Protein AF-A0AAW9DPF7-F1 (afdb_monomer_lite)

Organism: Acidiphilium acidophilum (NCBI:txid76588)

pLDDT: mean 74.84, std 13.05, range [36.19, 91.56]

Sequence (235 aa):
MLFGVYELSEPMMIYQEIYAAAHSIPASASIAAVQADGSTALSYSQVEFAESTIFAEIPALRSGQQTNTAGDGVVMSSVVFEPSPSTCVASAASPCNYDAYVVWSVAYTGGDSGRSFNQTTRPCGLTTQVAAGNTTPGDLPTMGVSTRATAWPDPILVVDVFFSYEPLLLTYTKTPIEFLASGFWPVRSVKAASVDANGNATPLLPDQQYTVLTGLGGAPTSSYCVNPNYPESGT

Foldseek 3Di:
DVQVVCLVCVVVLQQVLQQCLQAQLQVQQLVVQQDPVLFGADELVRSLVSQVCSCVSRVVVVVPQADLDAAAFKKKWKKFWAFVVNPDWAFPVAWTAIWIFTQKMFTRQDCPNVHGHNHFTQDGTTAAEDDPPVDDRRHHDCPPDDSTGSEGDAMKMKMKGWGWGDDDVVVVVVGTDIHIDMHIDGRPRPDDQDADPVRITDDDDLSRRIYHYDNCVPPDPRRMDGDPVNHDPDD

Radius of gyration: 19.42 Å; chains: 1; bounding box: 47×39×62 Å

Secondary structure (DSSP, 8-state):
-HHHHHHHHHHHHHHHHHHHHHHHHHHHHHHHTB-TTS-BEEEHHHHHHHHHTHHHH-THHHHT-B---TT-EEEEEEEEEEEESTT---BTTBPEEEEEEEEEEEE----TTS-----PPPPSEEE-EE-TT---TTPEE-TT--SEESSPPPPEEEEEEEEEE--SSGGGS---EEEEEEEEEE---SS---B-TTSPBPPPPGGGSSPEEE--TT--TTSEEE-TTS--S--

Structure (mmCIF, N/CA/C/O backbone):
data_AF-A0AAW9DPF7-F1
#
_entry.id   AF-A0AAW9DPF7-F1
#
loop_
_atom_site.group_PDB
_atom_site.id
_atom_site.type_symbol
_atom_site.label_atom_id
_atom_site.label_alt_id
_atom_site.label_comp_id
_atom_site.label_asym_id
_atom_site.label_entity_id
_atom_site.label_seq_id
_atom_site.pdbx_PDB_ins_code
_atom_site.Cartn_x
_atom_site.Cartn_y
_atom_site.Cartn_z
_atom_site.occupancy
_atom_site.B_iso_or_equiv
_atom_site.auth_seq_id
_atom_site.auth_comp_id
_atom_site.auth_asym_id
_atom_site.auth_atom_id
_atom_site.pdbx_PDB_model_num
ATOM 1 N N . MET A 1 1 ? -4.026 11.519 39.532 1.00 50.00 1 MET A N 1
ATOM 2 C CA . MET A 1 1 ? -2.721 11.709 38.858 1.00 50.00 1 MET A CA 1
ATOM 3 C C . MET A 1 1 ? -2.395 10.557 37.905 1.00 50.00 1 MET A C 1
ATOM 5 O O . MET A 1 1 ? -2.038 10.853 36.780 1.00 50.00 1 MET A O 1
ATOM 9 N N . LEU A 1 2 ? -2.612 9.284 38.282 1.00 57.59 2 LEU A N 1
ATOM 10 C CA . LEU A 1 2 ? -2.422 8.121 37.388 1.00 57.59 2 LEU A CA 1
ATOM 11 C C . LEU A 1 2 ? -3.238 8.189 36.076 1.00 57.59 2 LEU A C 1
ATOM 13 O O . LEU A 1 2 ? -2.701 7.903 35.016 1.00 57.59 2 LEU A O 1
ATOM 17 N N . PHE A 1 3 ? -4.500 8.632 36.146 1.00 54.31 3 PHE A N 1
ATOM 18 C CA . PHE A 1 3 ? -5.386 8.741 34.976 1.00 54.31 3 PHE A CA 1
ATOM 19 C C . PHE A 1 3 ? -4.899 9.746 33.920 1.00 54.31 3 PHE A C 1
ATOM 21 O O . PHE A 1 3 ? -4.929 9.440 32.739 1.00 54.31 3 PHE A O 1
ATOM 28 N N . GLY A 1 4 ? -4.368 10.902 34.333 1.00 54.53 4 GLY A N 1
ATOM 29 C CA . GLY A 1 4 ? -3.866 11.906 33.385 1.00 54.53 4 GLY A CA 1
ATOM 30 C C . GLY A 1 4 ? -2.553 11.508 32.701 1.00 54.53 4 GLY A C 1
ATOM 31 O O . GLY A 1 4 ? -2.302 11.921 31.578 1.00 54.53 4 GLY A O 1
ATOM 32 N N . VAL A 1 5 ? -1.717 10.688 33.352 1.00 60.97 5 VAL A N 1
ATOM 33 C CA . VAL A 1 5 ? -0.509 10.127 32.717 1.00 60.97 5 VAL A CA 1
ATOM 34 C C . VAL A 1 5 ? -0.888 9.026 31.727 1.00 60.97 5 VAL A C 1
ATOM 36 O O . VAL A 1 5 ? -0.327 8.979 30.638 1.00 60.97 5 VAL A O 1
ATOM 39 N N . TYR A 1 6 ? -1.866 8.187 32.084 1.00 62.62 6 TYR A N 1
ATOM 40 C CA . TYR A 1 6 ? -2.392 7.140 31.208 1.00 62.62 6 TYR A CA 1
ATOM 41 C C . TYR A 1 6 ? -2.932 7.723 29.892 1.00 62.62 6 TYR A C 1
ATOM 43 O O . TYR A 1 6 ? -2.487 7.311 28.823 1.00 62.62 6 TYR A O 1
ATOM 51 N N . GLU A 1 7 ? -3.760 8.770 29.959 1.00 62.47 7 GLU A N 1
ATOM 52 C CA . GLU A 1 7 ? -4.320 9.435 28.771 1.00 62.47 7 GLU A CA 1
ATOM 53 C C . GLU A 1 7 ? -3.295 10.178 27.905 1.00 62.47 7 GLU A C 1
ATOM 55 O O . GLU A 1 7 ? -3.523 10.365 26.716 1.00 62.47 7 GLU A O 1
ATOM 60 N N . LEU A 1 8 ? -2.160 10.599 28.470 1.00 66.12 8 LEU A N 1
ATOM 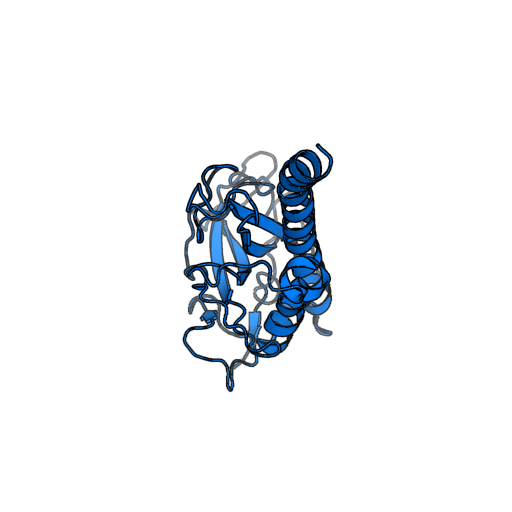61 C CA . LEU A 1 8 ? -1.063 11.181 27.687 1.00 66.12 8 LEU A CA 1
ATOM 62 C C . LEU A 1 8 ? -0.211 10.103 27.002 1.00 66.12 8 LEU A C 1
ATOM 64 O O . LEU A 1 8 ? 0.396 10.362 25.966 1.00 66.12 8 LEU A O 1
ATOM 68 N N . SER A 1 9 ? -0.155 8.900 27.578 1.00 75.19 9 SER A N 1
ATOM 69 C CA . SER A 1 9 ? 0.635 7.784 27.050 1.00 75.19 9 SER A CA 1
ATOM 70 C C . SER A 1 9 ? -0.107 6.927 26.024 1.00 75.19 9 SER A C 1
ATOM 72 O O . SER A 1 9 ? 0.527 6.400 25.114 1.00 75.19 9 SER A O 1
ATOM 74 N N . GLU A 1 10 ? -1.432 6.803 26.130 1.00 78.50 10 GLU A N 1
ATOM 75 C CA . GLU A 1 10 ? -2.254 5.980 25.232 1.00 78.50 10 GLU A CA 1
ATOM 76 C C . GLU A 1 10 ? -2.174 6.435 23.761 1.00 78.50 10 GLU A C 1
ATOM 78 O O . GLU A 1 10 ? -1.878 5.591 22.915 1.00 78.50 10 GLU A O 1
ATOM 83 N N . PRO A 1 11 ? -2.245 7.743 23.436 1.00 77.12 11 PRO A N 1
ATOM 84 C CA . PRO A 1 11 ? -1.978 8.245 22.088 1.00 77.12 11 PRO A CA 1
ATOM 85 C C . PRO A 1 11 ? -0.598 7.852 21.542 1.00 77.12 11 PRO A C 1
ATOM 87 O O . PRO A 1 11 ? -0.465 7.532 20.364 1.00 77.12 11 PRO A O 1
ATOM 90 N N . MET A 1 12 ? 0.444 7.855 22.385 1.00 81.38 12 MET A N 1
ATOM 91 C CA . MET A 1 12 ? 1.791 7.462 21.954 1.00 81.38 12 MET A CA 1
ATOM 92 C C . MET A 1 12 ? 1.897 5.957 21.697 1.00 81.38 12 MET A C 1
ATOM 94 O O . MET A 1 12 ? 2.584 5.558 20.759 1.00 81.38 12 MET A O 1
ATOM 98 N N . MET A 1 13 ? 1.234 5.129 22.510 1.00 85.44 13 MET A N 1
ATOM 99 C CA . MET A 1 13 ? 1.174 3.680 22.287 1.00 85.44 13 MET A CA 1
ATOM 100 C C . MET A 1 13 ? 0.428 3.367 20.990 1.00 85.44 13 MET A C 1
ATOM 102 O O . MET A 1 13 ? 0.968 2.669 20.139 1.00 85.44 13 MET A O 1
ATOM 106 N N . ILE A 1 14 ? -0.743 3.975 20.787 1.00 83.56 14 ILE A N 1
ATOM 107 C CA . ILE A 1 14 ? -1.538 3.825 19.564 1.00 83.56 14 ILE A CA 1
ATOM 108 C C . ILE A 1 14 ? -0.735 4.251 18.332 1.00 83.56 14 ILE A C 1
ATOM 110 O O . ILE A 1 14 ? -0.713 3.538 17.335 1.00 83.56 14 ILE A O 1
ATOM 114 N N . TYR A 1 15 ? -0.008 5.369 18.401 1.00 84.12 15 TYR A N 1
ATOM 115 C CA . TYR A 1 15 ? 0.862 5.791 17.304 1.00 84.12 15 TYR A CA 1
ATOM 116 C C . TYR A 1 15 ? 1.909 4.723 16.941 1.00 84.12 15 TYR A C 1
ATOM 118 O O . TYR A 1 15 ? 2.154 4.473 15.761 1.00 84.12 15 TYR A O 1
ATOM 126 N N . GLN A 1 16 ? 2.514 4.064 17.937 1.00 88.00 16 GLN A N 1
ATOM 127 C CA . GLN A 1 16 ? 3.463 2.973 17.690 1.00 88.00 16 GLN A CA 1
ATOM 128 C C . GLN A 1 16 ? 2.789 1.731 17.098 1.00 88.00 16 GLN A C 1
ATOM 130 O O . GLN A 1 16 ? 3.363 1.115 16.204 1.00 88.00 16 GLN A O 1
ATOM 135 N N . GLU A 1 17 ? 1.588 1.385 17.556 1.00 89.75 17 GLU A N 1
ATOM 136 C CA . GLU A 1 17 ? 0.796 0.263 17.033 1.00 89.75 17 GLU A CA 1
ATOM 137 C C . GLU A 1 17 ? 0.410 0.482 15.564 1.00 89.75 17 GLU A C 1
ATOM 139 O O . GLU A 1 17 ? 0.626 -0.390 14.725 1.00 89.75 17 GLU A O 1
ATOM 144 N N . ILE A 1 18 ? -0.072 1.679 15.216 1.00 87.31 18 ILE A N 1
ATOM 145 C CA . ILE A 1 18 ? -0.384 2.061 13.830 1.00 87.31 18 ILE A CA 1
ATOM 146 C C . ILE A 1 18 ? 0.875 2.016 12.966 1.00 87.31 18 ILE A C 1
ATOM 148 O O . ILE A 1 18 ? 0.852 1.478 11.859 1.00 87.31 18 ILE A O 1
ATOM 152 N N . TYR A 1 19 ? 1.987 2.563 13.463 1.00 88.31 19 TYR A N 1
ATOM 153 C CA . TYR A 1 19 ? 3.254 2.527 12.743 1.00 88.31 19 TYR A CA 1
ATOM 154 C C . TYR A 1 19 ? 3.723 1.086 12.504 1.00 88.31 19 TYR A C 1
ATOM 156 O O . TYR A 1 19 ? 4.166 0.763 11.402 1.00 88.31 19 TYR A O 1
ATOM 164 N N . ALA A 1 20 ? 3.606 0.210 13.506 1.00 90.00 20 ALA A N 1
ATOM 165 C CA . ALA A 1 20 ? 3.933 -1.205 13.379 1.00 90.00 20 ALA A CA 1
ATOM 166 C C . ALA A 1 20 ? 3.038 -1.893 12.339 1.00 90.00 20 ALA A C 1
ATOM 168 O O . ALA A 1 20 ? 3.565 -2.535 11.430 1.00 90.00 20 ALA A O 1
ATOM 169 N N . ALA A 1 21 ? 1.723 -1.670 12.403 1.00 90.50 21 ALA A N 1
ATOM 170 C CA . ALA A 1 21 ? 0.757 -2.216 11.456 1.00 90.50 21 ALA A CA 1
ATOM 171 C C . ALA A 1 21 ? 1.060 -1.810 10.011 1.00 90.50 21 ALA A C 1
ATOM 173 O O . ALA A 1 21 ? 1.101 -2.655 9.116 1.00 90.50 21 ALA A O 1
ATOM 174 N N . ALA A 1 22 ? 1.345 -0.524 9.788 1.00 89.56 22 ALA A N 1
ATOM 175 C CA . ALA A 1 22 ? 1.667 0.000 8.468 1.00 89.56 22 ALA A CA 1
ATOM 176 C C . ALA A 1 22 ? 2.902 -0.678 7.850 1.00 89.56 22 ALA A C 1
ATOM 178 O O . ALA A 1 22 ? 3.015 -0.728 6.632 1.00 89.56 22 ALA A O 1
ATOM 179 N N . HIS A 1 23 ? 3.808 -1.245 8.656 1.00 88.75 23 HIS A N 1
ATOM 180 C CA . HIS A 1 23 ? 4.997 -1.954 8.174 1.00 88.75 23 HIS A CA 1
ATOM 181 C C . HIS A 1 23 ? 4.827 -3.479 8.131 1.00 88.75 23 HIS A C 1
ATOM 183 O O . HIS A 1 23 ? 5.325 -4.119 7.203 1.00 88.75 23 HIS A O 1
ATOM 189 N N . SER A 1 24 ? 4.137 -4.084 9.101 1.00 90.81 24 SER A N 1
ATOM 190 C CA . SER A 1 24 ? 3.973 -5.541 9.173 1.00 90.81 24 SER A CA 1
ATOM 191 C C . SER A 1 24 ? 2.985 -6.074 8.131 1.00 90.81 24 SER A C 1
ATOM 193 O O . SER A 1 24 ? 3.251 -7.109 7.511 1.00 90.81 24 SER A O 1
ATOM 195 N N . ILE A 1 25 ? 1.898 -5.341 7.866 1.00 91.56 25 ILE A N 1
ATOM 196 C CA . ILE A 1 25 ? 0.874 -5.696 6.874 1.00 91.56 25 ILE A CA 1
ATOM 197 C C . ILE A 1 25 ? 1.476 -5.829 5.463 1.00 91.56 25 ILE A C 1
ATOM 199 O O . ILE A 1 25 ? 1.407 -6.930 4.902 1.00 91.56 25 ILE A O 1
ATOM 203 N N . PRO A 1 26 ? 2.126 -4.800 4.873 1.00 88.81 26 PRO A N 1
ATOM 204 C CA . PRO A 1 26 ? 2.681 -4.924 3.526 1.00 88.81 26 PRO A CA 1
ATOM 205 C C . PRO A 1 26 ? 3.842 -5.920 3.467 1.00 88.81 26 PRO A C 1
ATOM 207 O O . PRO A 1 26 ? 4.019 -6.581 2.445 1.00 88.81 26 PRO A O 1
ATOM 210 N N . ALA A 1 27 ? 4.603 -6.093 4.555 1.00 87.69 27 ALA A N 1
ATOM 211 C CA . ALA A 1 27 ? 5.635 -7.121 4.622 1.00 87.69 27 ALA A CA 1
ATOM 212 C C . ALA A 1 27 ? 5.037 -8.528 4.465 1.00 87.69 27 ALA A C 1
ATOM 214 O O . ALA A 1 27 ? 5.535 -9.316 3.657 1.00 87.69 27 ALA A O 1
ATOM 215 N N . SER A 1 28 ? 3.946 -8.834 5.174 1.00 86.81 28 SER A N 1
ATOM 216 C CA . SER A 1 28 ? 3.252 -10.123 5.062 1.00 86.81 28 SER A CA 1
ATOM 217 C C . SER A 1 28 ? 2.687 -10.360 3.655 1.00 86.81 28 SER A C 1
ATOM 219 O O . SER A 1 28 ? 2.917 -11.421 3.069 1.00 86.81 28 SER A O 1
ATOM 221 N N . ALA A 1 29 ? 2.052 -9.344 3.065 1.00 89.31 29 ALA A N 1
ATOM 222 C CA . ALA A 1 29 ? 1.508 -9.411 1.714 1.00 89.31 29 ALA A CA 1
ATOM 223 C C . ALA A 1 29 ? 2.611 -9.583 0.659 1.00 89.31 29 ALA A C 1
ATOM 225 O O . ALA A 1 29 ? 2.473 -10.390 -0.257 1.00 89.31 29 ALA A O 1
ATOM 226 N N . SER A 1 30 ? 3.753 -8.906 0.819 1.00 84.88 30 SER A N 1
ATOM 227 C CA . SER A 1 30 ? 4.888 -9.025 -0.107 1.00 84.88 30 SER A CA 1
ATOM 228 C C . SER A 1 30 ? 5.445 -10.448 -0.197 1.00 84.88 30 SER A C 1
ATOM 230 O O . SER A 1 30 ? 5.916 -10.860 -1.254 1.00 84.88 30 SER A O 1
ATOM 232 N N . ILE A 1 31 ? 5.393 -11.205 0.906 1.00 82.19 31 ILE A N 1
ATOM 233 C CA . ILE A 1 31 ? 5.857 -12.595 0.960 1.00 82.19 31 ILE A CA 1
ATOM 234 C C . ILE A 1 31 ? 4.870 -13.501 0.220 1.00 82.19 31 ILE A C 1
ATOM 236 O O . ILE A 1 31 ? 5.291 -14.414 -0.484 1.00 82.19 31 ILE A O 1
ATOM 240 N N . ALA A 1 32 ? 3.571 -13.232 0.358 1.00 85.62 32 ALA A N 1
ATOM 241 C CA . ALA A 1 32 ? 2.511 -13.988 -0.302 1.00 85.62 32 ALA A CA 1
ATOM 242 C C . ALA A 1 32 ? 2.377 -13.680 -1.805 1.00 85.62 32 ALA A C 1
ATOM 244 O O . ALA A 1 32 ? 1.805 -14.485 -2.534 1.00 85.62 32 ALA A O 1
ATOM 245 N N . ALA A 1 33 ? 2.900 -12.539 -2.265 1.00 84.69 33 ALA A N 1
ATOM 246 C CA . ALA A 1 33 ? 2.745 -12.075 -3.641 1.00 84.69 33 ALA A CA 1
ATOM 247 C C . ALA A 1 33 ? 3.526 -12.899 -4.682 1.00 84.69 33 ALA A C 1
ATOM 249 O O . ALA A 1 33 ? 3.208 -12.847 -5.869 1.00 84.69 33 ALA A O 1
ATOM 250 N N . VAL A 1 34 ? 4.570 -13.625 -4.273 1.00 82.81 34 VAL A N 1
ATOM 251 C CA . VAL A 1 34 ? 5.462 -14.334 -5.202 1.00 82.81 34 VAL A CA 1
ATOM 252 C C . VAL A 1 34 ? 4.847 -15.663 -5.625 1.00 82.81 34 VAL A C 1
ATOM 254 O O . VAL A 1 34 ? 4.628 -16.548 -4.797 1.00 82.81 34 VAL A O 1
ATOM 257 N N . GLN A 1 35 ? 4.610 -15.817 -6.924 1.00 80.94 35 GLN A N 1
ATOM 258 C CA . GLN A 1 35 ? 4.054 -17.030 -7.511 1.00 80.94 35 GLN A CA 1
ATOM 259 C C . GLN A 1 35 ? 5.151 -18.045 -7.865 1.00 80.94 35 GLN A C 1
ATOM 261 O O . GLN A 1 35 ? 6.336 -17.720 -7.964 1.00 80.94 35 GLN A O 1
ATOM 266 N N . ALA A 1 36 ? 4.759 -19.305 -8.073 1.00 76.81 36 ALA A N 1
ATOM 267 C CA . ALA A 1 36 ? 5.696 -20.388 -8.386 1.00 76.81 36 ALA A CA 1
ATOM 268 C C . ALA A 1 36 ? 6.405 -20.220 -9.746 1.00 76.81 36 ALA A C 1
ATOM 270 O O . ALA A 1 36 ? 7.500 -20.748 -9.934 1.00 76.81 36 ALA A O 1
ATOM 271 N N . ASP A 1 37 ? 5.791 -19.495 -10.681 1.00 74.81 37 ASP A N 1
ATOM 272 C CA . ASP A 1 37 ? 6.362 -19.141 -11.987 1.00 74.81 37 ASP A CA 1
ATOM 273 C C . ASP A 1 37 ? 7.279 -17.903 -11.932 1.00 74.81 37 ASP A C 1
ATOM 275 O O . ASP A 1 37 ? 7.906 -17.547 -12.928 1.00 74.81 37 ASP A O 1
ATOM 279 N N . GLY A 1 38 ? 7.402 -17.279 -10.757 1.00 70.06 38 GLY A N 1
ATOM 280 C CA . GLY A 1 38 ? 8.207 -16.088 -10.516 1.00 70.06 38 GLY A CA 1
ATOM 281 C C . GLY A 1 38 ? 7.532 -14.765 -10.872 1.00 70.06 38 GLY A C 1
ATOM 282 O O . GLY A 1 38 ? 8.180 -13.724 -10.739 1.00 70.06 38 GLY A O 1
ATOM 283 N N . SER A 1 39 ? 6.260 -14.793 -11.278 1.00 76.25 39 SER A N 1
ATOM 284 C CA . SER A 1 39 ? 5.418 -13.601 -11.381 1.00 76.25 39 SER A CA 1
ATOM 285 C C . SER A 1 39 ? 5.000 -13.093 -9.995 1.00 76.25 39 SER A C 1
ATOM 287 O O . SER A 1 39 ? 5.112 -13.797 -8.982 1.00 76.25 39 SER A O 1
ATOM 289 N N . THR A 1 40 ? 4.521 -11.851 -9.938 1.00 82.62 40 THR A N 1
ATOM 290 C CA . THR A 1 40 ? 3.999 -11.246 -8.708 1.00 82.62 40 THR A CA 1
ATOM 291 C C . THR A 1 40 ? 2.504 -10.985 -8.830 1.00 82.62 40 THR A C 1
ATOM 293 O O . THR A 1 40 ? 2.068 -10.175 -9.646 1.00 82.62 40 THR A O 1
ATOM 296 N N . ALA A 1 41 ? 1.708 -11.648 -7.996 1.00 87.12 41 ALA A N 1
ATOM 297 C CA . ALA A 1 41 ? 0.260 -11.487 -7.953 1.00 87.12 41 ALA A CA 1
ATOM 298 C C . ALA A 1 41 ? -0.270 -11.656 -6.526 1.00 87.12 41 ALA A C 1
ATOM 300 O O . ALA A 1 41 ? 0.214 -12.501 -5.775 1.00 87.12 41 ALA A O 1
ATOM 301 N N . LEU A 1 42 ? -1.290 -10.880 -6.173 1.00 89.69 42 LEU A N 1
ATOM 302 C CA . LEU A 1 42 ? -2.074 -11.043 -4.951 1.00 89.69 42 LEU A CA 1
ATOM 303 C C . LEU A 1 42 ? -3.546 -11.153 -5.329 1.00 89.69 42 LEU A C 1
ATOM 305 O O . LEU A 1 42 ? -4.028 -10.414 -6.184 1.00 89.69 42 LEU A O 1
ATOM 309 N N . SER A 1 43 ? -4.280 -12.073 -4.714 1.00 90.06 43 SER A N 1
ATOM 310 C CA . SER A 1 43 ? -5.733 -12.087 -4.855 1.00 90.06 43 SER A CA 1
ATOM 311 C C . SER A 1 43 ? -6.381 -11.076 -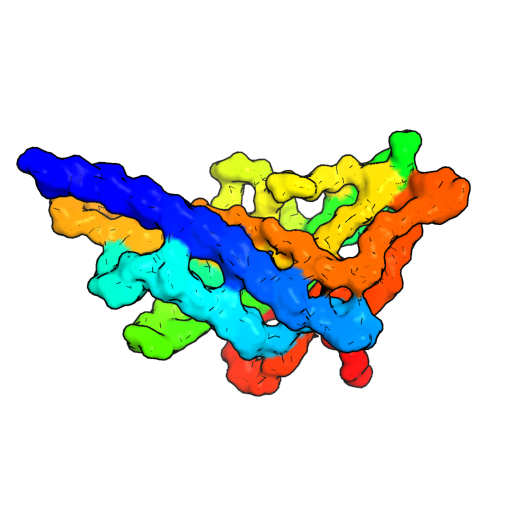3.912 1.00 90.06 43 SER A C 1
ATOM 313 O O . SER A 1 43 ? -5.860 -10.807 -2.829 1.00 90.06 43 SER A O 1
ATOM 315 N N . TYR A 1 44 ? -7.553 -10.558 -4.275 1.00 88.31 44 TYR A N 1
ATOM 316 C CA . TYR A 1 44 ? -8.335 -9.657 -3.424 1.00 88.31 44 TYR A CA 1
ATOM 317 C C . TYR A 1 44 ? -8.520 -10.215 -2.006 1.00 88.31 44 TYR A C 1
ATOM 319 O O . TYR A 1 44 ? -8.289 -9.519 -1.023 1.00 88.31 44 TYR A O 1
ATOM 327 N N . SER A 1 45 ? -8.827 -11.510 -1.882 1.00 88.19 45 SER A N 1
ATOM 328 C CA . SER A 1 45 ? -8.961 -12.167 -0.577 1.00 88.19 45 SER A CA 1
ATOM 329 C C . SER A 1 45 ? -7.655 -12.226 0.220 1.00 88.19 45 SER A C 1
ATOM 331 O O . SER A 1 45 ? -7.694 -12.207 1.445 1.00 88.19 45 SER A O 1
ATOM 333 N N . GLN A 1 46 ? -6.498 -12.338 -0.446 1.00 91.00 46 GLN A N 1
ATOM 334 C CA . GLN A 1 46 ? -5.198 -12.298 0.232 1.00 91.00 46 GLN A CA 1
ATOM 335 C C . GLN A 1 46 ? -4.886 -10.893 0.744 1.00 91.00 46 GLN A C 1
ATOM 337 O O . GLN A 1 46 ? -4.335 -10.765 1.835 1.00 91.00 46 GLN A O 1
ATOM 342 N N . VAL A 1 47 ? -5.258 -9.863 -0.020 1.00 91.00 47 VAL A N 1
ATOM 343 C CA . VAL A 1 47 ? -5.119 -8.466 0.401 1.00 91.00 47 VAL A CA 1
ATOM 344 C C . VAL A 1 47 ? -6.018 -8.183 1.604 1.00 91.00 47 VAL A C 1
ATOM 346 O O . VAL A 1 47 ? -5.500 -7.802 2.646 1.00 91.00 47 VAL A O 1
ATOM 349 N N . GLU A 1 48 ? -7.313 -8.501 1.525 1.00 88.00 48 GLU A N 1
ATOM 350 C CA . GLU A 1 48 ? -8.252 -8.341 2.650 1.00 88.00 48 GLU A CA 1
ATOM 351 C C . GLU A 1 48 ? -7.798 -9.117 3.895 1.00 88.00 48 GLU A C 1
ATOM 353 O O . GLU A 1 48 ? -7.874 -8.617 5.017 1.00 88.00 48 GLU A O 1
ATOM 358 N N . PHE A 1 49 ? -7.277 -10.337 3.722 1.00 88.31 49 PHE A N 1
ATOM 359 C CA . PHE A 1 49 ? -6.732 -11.107 4.837 1.00 88.31 49 PHE A CA 1
ATOM 360 C C . PHE A 1 49 ? -5.519 -10.417 5.472 1.00 88.31 49 PHE A C 1
ATOM 362 O O . PHE A 1 49 ? -5.447 -10.331 6.698 1.00 88.31 49 PHE A O 1
ATOM 369 N N . ALA A 1 50 ? -4.581 -9.912 4.667 1.00 90.88 50 ALA A N 1
ATOM 370 C CA . ALA A 1 50 ? -3.424 -9.181 5.174 1.00 90.88 50 ALA A CA 1
ATOM 371 C C . ALA A 1 50 ? -3.849 -7.894 5.895 1.00 90.88 50 ALA A C 1
ATOM 373 O O . ALA A 1 50 ? -3.368 -7.616 6.986 1.00 90.88 50 ALA A O 1
ATOM 374 N N . GLU A 1 51 ? -4.790 -7.134 5.343 1.00 89.12 51 GLU A N 1
ATOM 375 C CA . GLU A 1 51 ? -5.302 -5.918 5.980 1.00 89.12 51 GLU A CA 1
ATOM 376 C C . GLU A 1 51 ? -6.051 -6.214 7.287 1.00 89.12 51 GLU A C 1
ATOM 378 O O . GLU A 1 51 ? -5.920 -5.465 8.255 1.00 89.12 51 GLU A O 1
ATOM 383 N N . SER A 1 52 ? -6.758 -7.348 7.374 1.00 87.12 52 SER A N 1
ATOM 384 C CA . SER A 1 52 ? -7.458 -7.772 8.595 1.00 87.12 52 SER A CA 1
ATOM 385 C C . SER A 1 52 ? -6.529 -7.961 9.802 1.00 87.12 52 SER A C 1
ATOM 387 O O . SER A 1 52 ? -6.979 -7.882 10.952 1.00 87.12 52 SER A O 1
ATOM 389 N N . THR A 1 53 ? -5.218 -8.148 9.590 1.00 88.06 53 THR A N 1
ATOM 390 C CA . THR A 1 53 ? -4.259 -8.260 10.698 1.00 88.06 53 THR A CA 1
ATOM 391 C C . THR A 1 53 ? -4.108 -6.956 11.472 1.00 88.06 53 THR A C 1
ATOM 393 O O . THR A 1 53 ? -3.573 -6.982 12.579 1.00 88.06 53 THR A O 1
ATOM 396 N N . ILE A 1 54 ? -4.666 -5.844 10.986 1.00 85.31 54 ILE A N 1
ATOM 397 C CA . ILE A 1 54 ? -4.785 -4.593 11.738 1.00 85.31 54 ILE A CA 1
ATOM 398 C C . ILE A 1 54 ? -5.409 -4.793 13.122 1.00 85.31 54 ILE A C 1
ATOM 400 O O . ILE A 1 54 ? -4.963 -4.196 14.098 1.00 85.31 54 ILE A O 1
ATOM 404 N N . PHE A 1 55 ? -6.378 -5.705 13.253 1.00 82.06 55 PHE A N 1
ATOM 405 C CA . PHE A 1 55 ? -6.986 -6.020 14.546 1.00 82.06 55 PHE A CA 1
ATOM 406 C C . PHE A 1 55 ? -6.020 -6.725 15.497 1.00 82.06 55 PHE A C 1
ATOM 408 O O . PHE A 1 55 ? -6.273 -6.749 16.697 1.00 82.06 55 PHE A O 1
ATOM 415 N N . ALA A 1 56 ? -4.978 -7.385 14.994 1.00 83.88 56 ALA A N 1
ATOM 416 C CA . ALA A 1 56 ? -3.918 -7.958 15.817 1.00 83.88 56 ALA A CA 1
ATOM 417 C C . ALA A 1 56 ? -2.863 -6.915 16.202 1.00 83.88 56 ALA A C 1
ATOM 419 O O . ALA A 1 56 ? -2.376 -6.967 17.327 1.00 83.88 56 ALA A O 1
ATOM 420 N N . GLU A 1 57 ? -2.564 -5.978 15.304 1.00 85.94 57 GLU A N 1
ATOM 421 C CA . GLU A 1 57 ? -1.528 -4.955 15.495 1.00 85.94 57 GLU A CA 1
ATOM 422 C C . GLU A 1 57 ? -1.986 -3.779 16.363 1.00 85.94 57 GLU A C 1
ATOM 424 O O . GLU A 1 57 ? -1.179 -3.205 17.086 1.00 85.94 57 GLU A O 1
ATOM 429 N N . ILE A 1 58 ? -3.282 -3.453 16.340 1.00 81.81 58 ILE A N 1
ATOM 430 C CA . ILE A 1 58 ? -3.876 -2.385 17.150 1.00 81.81 58 ILE A CA 1
ATOM 431 C C . ILE A 1 58 ? -4.933 -3.000 18.081 1.00 81.81 58 ILE A C 1
ATOM 433 O O . ILE A 1 58 ? -6.123 -3.055 17.742 1.00 81.81 58 ILE A O 1
ATOM 437 N N . PRO A 1 59 ? -4.548 -3.483 19.278 1.00 77.00 59 PRO A N 1
ATOM 438 C CA . PRO A 1 59 ? -5.479 -4.046 20.254 1.00 77.00 59 PRO A CA 1
ATOM 439 C C . PRO A 1 59 ? -6.630 -3.105 20.639 1.00 77.00 59 PRO A C 1
ATOM 441 O O . PRO A 1 59 ? -7.723 -3.590 20.948 1.00 77.00 59 PRO A O 1
ATOM 444 N N . ALA A 1 60 ? -6.435 -1.782 20.564 1.00 72.50 60 ALA A N 1
ATOM 445 C CA . ALA A 1 60 ? -7.488 -0.788 20.800 1.00 72.50 60 ALA A CA 1
ATOM 446 C C . ALA A 1 60 ? -8.690 -0.935 19.835 1.00 72.50 60 ALA A C 1
ATOM 448 O O . ALA A 1 60 ? -9.838 -0.644 20.190 1.00 72.50 60 ALA A O 1
ATOM 449 N N . LEU A 1 61 ? -8.474 -1.494 18.636 1.00 72.31 61 LEU A N 1
ATOM 450 C CA . LEU A 1 61 ? -9.560 -1.837 17.712 1.00 72.31 61 LEU A CA 1
ATOM 451 C C . LEU A 1 61 ? -10.452 -2.950 18.265 1.00 72.31 61 LEU A C 1
ATOM 453 O O . LEU A 1 61 ? -11.639 -2.994 17.962 1.00 72.31 61 LEU A O 1
ATOM 457 N N . ARG A 1 62 ? -9.936 -3.841 19.116 1.00 68.69 62 ARG A N 1
ATOM 458 C CA . ARG A 1 62 ? -10.743 -4.898 19.747 1.00 68.69 62 ARG A CA 1
ATOM 459 C C . ARG A 1 62 ? -11.517 -4.388 20.960 1.00 68.69 62 ARG A C 1
ATOM 461 O O . ARG A 1 62 ? -12.614 -4.878 21.217 1.00 68.69 62 ARG A O 1
ATOM 468 N N . SER A 1 63 ? -10.980 -3.404 21.684 1.00 64.75 63 SER A N 1
ATOM 469 C CA . SER A 1 63 ? -11.574 -2.889 22.928 1.00 64.75 63 SER A CA 1
ATOM 470 C C . SER A 1 63 ? -12.765 -1.947 22.713 1.00 64.75 63 SER A C 1
ATOM 472 O O . SER A 1 63 ? -13.535 -1.735 23.646 1.00 64.75 63 SER A O 1
ATOM 474 N N . GLY A 1 64 ? -12.966 -1.412 21.500 1.00 59.94 64 GLY A N 1
ATOM 475 C CA . GLY A 1 64 ? -14.105 -0.515 21.216 1.00 59.94 64 GLY A CA 1
ATOM 476 C C . GLY A 1 64 ? -13.868 0.947 21.552 1.00 59.94 64 GLY A C 1
ATOM 477 O O . GLY A 1 64 ? -14.819 1.716 21.575 1.00 59.94 64 GLY A O 1
ATOM 478 N N . GLN A 1 65 ? -12.612 1.337 21.751 1.00 61.44 65 GLN A N 1
ATOM 479 C CA . GLN A 1 65 ? -12.203 2.716 22.029 1.00 61.44 65 GLN A CA 1
ATOM 480 C C . GLN A 1 65 ? -12.042 3.565 20.749 1.00 61.44 65 GLN A C 1
ATOM 482 O O . GL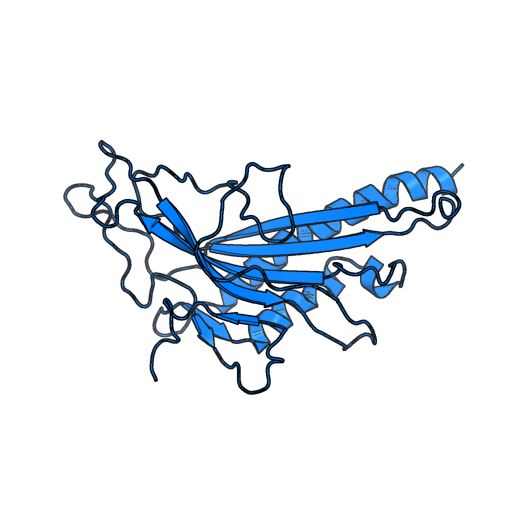N A 1 65 ? -11.158 4.413 20.674 1.00 61.44 65 GLN A O 1
ATOM 487 N N . GLN A 1 66 ? -12.871 3.325 19.726 1.00 62.25 66 GLN A N 1
ATOM 488 C CA . GLN A 1 66 ? -12.850 4.092 18.476 1.00 62.25 66 GLN A CA 1
ATOM 489 C C . GLN A 1 66 ? -14.069 4.998 18.369 1.00 62.25 66 GLN A C 1
ATOM 491 O O . GLN A 1 66 ? -15.172 4.624 18.775 1.00 62.25 66 GLN A O 1
ATOM 496 N N . THR A 1 67 ? -13.892 6.122 17.685 1.00 55.53 67 THR A N 1
ATOM 497 C CA . THR A 1 67 ? -15.014 6.783 17.020 1.00 55.53 67 THR A CA 1
ATOM 498 C C . THR A 1 67 ? -15.194 6.109 15.669 1.00 55.53 67 THR A C 1
ATOM 500 O O . THR A 1 67 ? -14.225 5.944 14.939 1.00 55.53 67 THR A O 1
ATOM 503 N N . ASN A 1 68 ? -16.411 5.688 15.312 1.00 55.09 68 ASN A N 1
ATOM 504 C CA . ASN A 1 68 ? -16.717 5.265 13.938 1.00 55.09 68 ASN A CA 1
ATOM 505 C C . ASN A 1 68 ? -16.716 6.506 13.025 1.00 55.09 68 ASN A C 1
ATOM 507 O O . ASN A 1 68 ? -17.760 6.921 12.516 1.00 55.09 68 ASN A O 1
ATOM 511 N N . THR A 1 69 ? -15.563 7.155 12.901 1.00 58.03 69 THR A N 1
ATOM 512 C CA . THR A 1 69 ? -15.367 8.340 12.077 1.00 58.03 69 THR A CA 1
ATOM 513 C C . THR A 1 69 ? -15.118 7.884 10.646 1.00 58.03 69 THR A C 1
ATOM 515 O O . THR A 1 69 ? -14.475 6.864 10.396 1.00 58.03 69 THR A O 1
ATOM 518 N N . ALA A 1 70 ? -15.690 8.606 9.684 1.00 52.94 70 ALA A N 1
ATOM 519 C CA . ALA A 1 70 ? -15.416 8.349 8.278 1.00 52.94 70 ALA A CA 1
ATOM 520 C C . ALA A 1 70 ? -13.912 8.542 8.014 1.00 52.94 70 ALA A C 1
ATOM 522 O O . ALA A 1 70 ? -13.375 9.586 8.373 1.00 52.94 70 ALA A O 1
ATOM 523 N N . GLY A 1 71 ? -13.252 7.556 7.401 1.00 62.44 71 GLY A N 1
ATOM 524 C CA . GLY A 1 71 ? -11.815 7.590 7.110 1.00 62.44 71 GLY A CA 1
ATOM 525 C C . GLY A 1 71 ? -10.950 6.613 7.910 1.00 62.44 71 GLY A C 1
ATOM 526 O O . GLY A 1 71 ? -9.818 6.375 7.499 1.00 62.44 71 GLY A O 1
ATOM 527 N N . ASP A 1 72 ? -11.455 5.989 8.980 1.00 75.44 72 ASP A N 1
ATOM 528 C CA . ASP A 1 72 ? -10.726 4.904 9.651 1.00 75.44 72 ASP A CA 1
ATOM 529 C C . ASP A 1 72 ? -10.652 3.671 8.738 1.00 75.44 72 ASP A C 1
ATOM 531 O O . ASP A 1 72 ? -11.645 3.302 8.099 1.00 75.44 72 ASP A O 1
ATOM 535 N N . GLY A 1 73 ? -9.494 3.010 8.702 1.00 80.94 73 GLY A N 1
ATOM 536 C CA . GLY A 1 73 ? -9.297 1.762 7.968 1.00 80.94 73 GLY A CA 1
ATOM 537 C C . GLY A 1 73 ? -7.873 1.551 7.471 1.00 80.94 73 GLY A C 1
ATOM 538 O O . GLY A 1 73 ? -6.954 2.313 7.779 1.00 80.94 73 GLY A O 1
ATOM 539 N N . VAL A 1 74 ? -7.713 0.489 6.687 1.00 86.75 74 VAL A N 1
ATOM 540 C CA . VAL A 1 74 ? -6.453 0.119 6.043 1.00 86.75 74 VAL A CA 1
ATOM 541 C C . VAL A 1 74 ? -6.667 0.102 4.540 1.00 86.75 74 VAL A C 1
ATOM 543 O O . VAL A 1 74 ? -7.689 -0.396 4.072 1.00 86.75 74 VAL A O 1
ATOM 546 N N . VAL A 1 75 ? -5.718 0.670 3.804 1.00 89.19 75 VAL A N 1
ATOM 547 C CA . VAL A 1 75 ? -5.711 0.658 2.342 1.00 89.19 75 VAL A CA 1
ATOM 548 C C . VAL A 1 75 ? -4.366 0.136 1.866 1.00 89.19 75 VAL A C 1
ATOM 550 O O . VAL A 1 75 ? -3.332 0.748 2.136 1.00 89.19 75 VAL A O 1
ATOM 553 N N . MET A 1 76 ? -4.368 -0.968 1.128 1.00 91.25 76 MET A N 1
ATOM 554 C CA . MET A 1 76 ? -3.197 -1.517 0.459 1.00 91.25 76 MET A CA 1
ATOM 555 C C . MET A 1 76 ? -3.214 -1.167 -1.023 1.00 91.25 76 MET A C 1
ATOM 557 O O . MET A 1 76 ? -4.208 -1.337 -1.720 1.00 91.25 76 MET A O 1
ATOM 561 N N . SER A 1 77 ? -2.087 -0.693 -1.540 1.00 90.38 77 SER A N 1
ATOM 562 C CA . SER A 1 77 ? -1.931 -0.342 -2.950 1.00 90.38 77 SER A CA 1
ATOM 563 C C . SER A 1 77 ? -0.638 -0.909 -3.516 1.00 90.38 77 SER A C 1
ATOM 565 O O . SER A 1 77 ? 0.390 -0.910 -2.839 1.00 90.38 77 SER A O 1
ATOM 567 N N . SER A 1 78 ? -0.663 -1.344 -4.774 1.00 89.69 78 SER A N 1
ATOM 568 C CA . SER A 1 78 ? 0.555 -1.651 -5.526 1.00 89.69 78 SER A CA 1
ATOM 569 C C . SER A 1 78 ? 0.959 -0.464 -6.383 1.00 89.69 78 SER A C 1
ATOM 571 O O . SER A 1 78 ? 0.126 0.130 -7.073 1.00 89.69 78 SER A O 1
ATOM 573 N N . VAL A 1 79 ? 2.246 -0.129 -6.337 1.00 86.06 79 VAL A N 1
ATOM 574 C CA . VAL A 1 79 ? 2.829 0.995 -7.064 1.00 86.06 79 VAL A CA 1
ATOM 575 C C . VAL A 1 79 ? 3.994 0.527 -7.920 1.00 86.06 79 VAL A C 1
ATOM 577 O O . VAL A 1 79 ? 4.880 -0.191 -7.452 1.00 86.06 79 VAL A O 1
ATOM 580 N N . VAL A 1 80 ? 3.999 0.995 -9.164 1.00 85.44 80 VAL A N 1
ATOM 581 C CA . VAL A 1 80 ? 5.090 0.843 -10.126 1.00 85.44 80 VAL A CA 1
ATOM 582 C C . VAL A 1 80 ? 5.665 2.213 -10.486 1.00 85.44 80 VAL A C 1
ATOM 584 O O . VAL A 1 80 ? 4.996 3.239 -10.346 1.00 85.44 80 VAL A O 1
ATOM 587 N N . PHE A 1 81 ? 6.918 2.231 -10.932 1.00 82.06 81 PHE A N 1
ATOM 588 C CA . PHE A 1 81 ? 7.630 3.442 -11.321 1.00 82.06 81 PHE A CA 1
ATOM 589 C C . PHE A 1 81 ? 8.007 3.381 -12.799 1.00 82.06 81 PHE A C 1
ATOM 591 O O . PHE A 1 81 ? 8.720 2.472 -13.224 1.00 82.06 81 PHE A O 1
ATOM 598 N N . GLU A 1 82 ? 7.565 4.367 -13.575 1.00 81.19 82 GLU A N 1
ATOM 599 C CA . GLU A 1 82 ? 7.845 4.451 -15.009 1.00 81.19 82 GLU A CA 1
ATOM 600 C C . GLU A 1 82 ? 8.765 5.629 -15.335 1.00 81.19 82 GLU A C 1
ATOM 602 O O . GLU A 1 82 ? 8.592 6.710 -14.772 1.00 81.19 82 GLU A O 1
ATOM 607 N N . PRO A 1 83 ? 9.743 5.465 -16.240 1.00 80.50 83 PRO A N 1
ATOM 608 C CA . PRO A 1 83 ? 10.659 6.536 -16.592 1.00 80.50 83 PRO A CA 1
ATOM 609 C C . PRO A 1 83 ? 9.947 7.668 -17.342 1.00 80.50 83 PRO A C 1
ATOM 611 O O . PRO A 1 83 ? 9.123 7.444 -18.228 1.00 80.50 83 PRO A O 1
ATOM 614 N N . SER A 1 84 ? 10.343 8.898 -17.027 1.00 82.75 84 SER A N 1
ATOM 615 C CA . SER A 1 84 ? 9.815 10.136 -17.591 1.00 82.75 84 SER A CA 1
ATOM 616 C C . SER A 1 84 ? 10.974 10.987 -18.132 1.00 82.75 84 SER A C 1
ATOM 618 O O . SER A 1 84 ? 11.734 11.572 -17.350 1.00 82.75 84 SER A O 1
ATOM 620 N N . PRO A 1 85 ? 11.186 11.047 -19.463 1.00 83.69 85 PRO A N 1
ATOM 621 C CA . PRO A 1 85 ? 10.407 10.403 -20.527 1.00 83.69 85 PRO A CA 1
ATOM 622 C C . PRO A 1 85 ? 10.647 8.885 -20.619 1.00 83.69 85 PRO A C 1
ATOM 624 O O . PRO A 1 85 ? 11.718 8.403 -20.251 1.00 83.69 85 PRO A O 1
ATOM 627 N N . SER A 1 86 ? 9.702 8.147 -21.215 1.00 79.88 86 SER A N 1
ATOM 628 C CA . SER A 1 86 ? 9.742 6.673 -21.331 1.00 79.88 86 SER A CA 1
ATOM 629 C C . SER A 1 86 ? 10.947 6.119 -22.099 1.00 79.88 86 SER A C 1
ATOM 631 O O . SER A 1 86 ? 11.281 4.943 -21.992 1.00 79.88 86 SER A O 1
ATOM 633 N N . THR A 1 87 ? 11.633 6.969 -22.864 1.00 81.00 87 THR A N 1
ATOM 634 C CA . THR A 1 87 ? 12.863 6.639 -23.594 1.00 81.00 87 THR A CA 1
ATOM 635 C C . THR A 1 87 ? 14.129 6.755 -22.742 1.00 81.00 87 THR A C 1
ATOM 637 O O . THR A 1 87 ? 15.228 6.554 -23.259 1.00 81.00 87 THR A O 1
ATOM 640 N N . CYS A 1 88 ? 14.022 7.158 -21.475 1.00 80.88 88 CYS A N 1
ATOM 641 C CA . CYS A 1 88 ? 15.175 7.346 -20.607 1.00 80.88 88 CYS A CA 1
ATOM 642 C C . CYS A 1 88 ? 15.759 5.996 -20.167 1.00 80.88 88 CYS A C 1
ATOM 644 O O . CYS A 1 88 ? 15.047 5.143 -19.643 1.00 80.88 88 CYS A O 1
ATOM 646 N N . VAL A 1 89 ? 17.070 5.816 -20.356 1.00 80.06 89 VAL A N 1
ATOM 647 C CA . VAL A 1 89 ? 17.812 4.633 -19.899 1.00 80.06 89 VAL A CA 1
ATOM 648 C C . VAL A 1 89 ? 18.728 5.052 -18.759 1.00 80.06 89 VAL A C 1
ATOM 650 O O . VAL A 1 89 ? 19.705 5.773 -18.969 1.00 80.06 89 VAL A O 1
ATOM 653 N N . ALA A 1 90 ? 18.395 4.617 -17.544 1.00 77.62 90 ALA A N 1
ATOM 654 C CA . ALA A 1 90 ? 19.136 5.011 -16.357 1.00 77.62 90 ALA A CA 1
ATOM 655 C C . ALA A 1 90 ? 20.538 4.384 -16.348 1.00 77.62 90 ALA A C 1
ATOM 657 O O . ALA A 1 90 ? 20.717 3.191 -16.613 1.00 77.62 90 ALA A O 1
ATOM 658 N N . SER A 1 91 ? 21.534 5.208 -16.030 1.00 78.44 91 SER A N 1
ATOM 659 C CA . SER A 1 91 ? 22.927 4.802 -15.837 1.00 78.44 91 SER A CA 1
ATOM 660 C C . SER A 1 91 ? 23.573 5.640 -14.736 1.00 78.44 91 SER A C 1
ATOM 662 O O . SER A 1 91 ? 23.067 6.703 -14.369 1.00 78.44 91 SER A O 1
ATOM 664 N N . ALA A 1 92 ? 24.734 5.213 -14.236 1.00 77.50 92 ALA A N 1
ATOM 665 C CA . ALA A 1 92 ? 25.482 5.968 -13.226 1.00 77.50 92 ALA A CA 1
ATOM 666 C C . ALA A 1 92 ? 25.829 7.409 -13.665 1.00 77.50 92 ALA A C 1
ATOM 668 O O . ALA A 1 92 ? 25.921 8.302 -12.826 1.00 77.50 92 ALA A O 1
ATOM 669 N N . ALA A 1 93 ? 26.002 7.646 -14.971 1.00 80.06 93 ALA A N 1
ATOM 670 C CA . ALA A 1 93 ? 26.319 8.962 -15.532 1.00 80.06 93 ALA A CA 1
ATOM 671 C C . ALA A 1 93 ? 25.076 9.777 -15.939 1.00 80.06 93 ALA A C 1
ATOM 673 O O . ALA A 1 93 ? 25.171 10.993 -16.112 1.00 80.06 93 ALA A O 1
ATOM 674 N N . SER A 1 94 ? 23.919 9.129 -16.101 1.00 83.62 94 SER A N 1
ATOM 675 C CA . SER A 1 94 ? 22.676 9.758 -16.551 1.00 83.62 94 SER A CA 1
ATOM 676 C C . SER A 1 94 ? 21.481 9.176 -15.784 1.00 83.62 94 SER A C 1
ATOM 678 O O . SER A 1 94 ? 20.938 8.141 -16.178 1.00 83.62 94 SER A O 1
ATOM 680 N N . PRO A 1 95 ? 21.097 9.785 -14.646 1.00 83.88 95 PRO A N 1
ATOM 681 C CA . PRO A 1 95 ? 19.924 9.349 -13.899 1.00 83.88 95 PRO A CA 1
ATOM 682 C C . PRO A 1 95 ? 18.631 9.766 -14.611 1.00 83.88 95 PRO A C 1
ATOM 684 O O . PRO A 1 95 ? 18.538 10.881 -15.131 1.00 83.88 95 PRO A O 1
ATOM 687 N N . CYS A 1 96 ? 17.623 8.898 -14.559 1.00 83.69 96 CYS A N 1
ATOM 688 C CA . CYS A 1 96 ? 16.290 9.141 -15.108 1.00 83.69 96 CYS A CA 1
ATOM 689 C C . CYS A 1 96 ? 15.326 9.622 -14.033 1.00 83.69 96 CYS A C 1
ATOM 691 O O . CYS A 1 96 ? 15.464 9.230 -12.874 1.00 83.69 96 CYS A O 1
ATOM 693 N N . ASN A 1 97 ? 14.349 10.436 -14.436 1.00 86.00 97 ASN A N 1
ATOM 694 C CA . ASN A 1 97 ? 13.200 10.716 -13.589 1.00 86.00 97 ASN A CA 1
ATOM 695 C C . ASN A 1 97 ? 12.170 9.588 -13.729 1.00 86.00 97 ASN A C 1
ATOM 697 O O . ASN A 1 97 ? 12.043 9.030 -14.817 1.00 86.00 97 ASN A O 1
ATOM 701 N N . TYR A 1 98 ? 11.446 9.277 -12.659 1.00 81.69 98 TYR A N 1
ATOM 702 C CA . TYR A 1 98 ? 10.420 8.245 -12.616 1.00 81.69 98 TYR A CA 1
ATOM 703 C C . TYR A 1 98 ? 9.132 8.784 -12.000 1.00 81.69 98 TY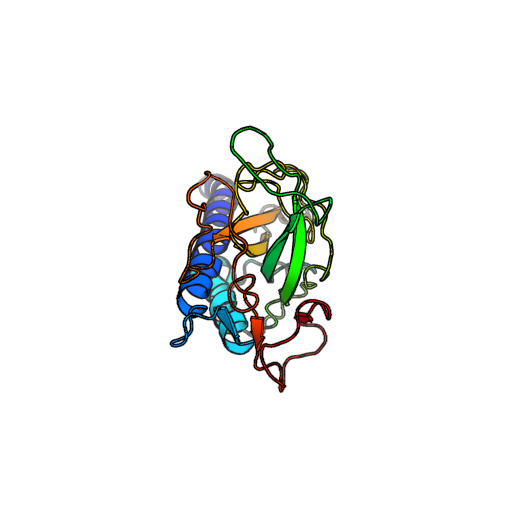R A C 1
ATOM 705 O O . TYR A 1 98 ? 9.155 9.395 -10.928 1.00 81.69 98 TYR A O 1
ATOM 713 N N . ASP A 1 99 ? 8.025 8.500 -12.673 1.00 85.19 99 ASP A N 1
ATOM 714 C CA . ASP A 1 99 ? 6.668 8.807 -12.246 1.00 85.19 99 ASP A CA 1
ATOM 715 C C . ASP A 1 99 ? 6.055 7.578 -11.560 1.00 85.19 99 ASP A C 1
ATOM 717 O O . ASP A 1 99 ? 6.255 6.443 -11.997 1.00 85.19 99 ASP A O 1
ATOM 721 N N . ALA A 1 100 ? 5.325 7.791 -10.461 1.00 84.81 100 ALA A N 1
ATOM 722 C CA . ALA A 1 100 ? 4.664 6.715 -9.725 1.00 84.81 100 ALA A CA 1
ATOM 723 C C . ALA A 1 100 ? 3.250 6.461 -10.247 1.00 84.81 100 ALA A C 1
ATOM 725 O O . ALA A 1 100 ? 2.438 7.383 -10.353 1.00 84.81 100 ALA A O 1
ATOM 726 N N . TYR A 1 101 ? 2.931 5.192 -10.472 1.00 86.88 101 TYR A N 1
ATOM 727 C CA . TYR A 1 101 ? 1.615 4.739 -10.893 1.00 86.88 101 TYR A CA 1
ATOM 728 C C . TYR A 1 101 ? 1.058 3.730 -9.903 1.00 86.88 101 TYR A C 1
ATOM 730 O O . TYR A 1 101 ? 1.687 2.716 -9.609 1.00 86.88 101 TYR A O 1
ATOM 738 N N . VAL A 1 102 ? -0.153 3.989 -9.420 1.00 88.38 102 VAL A N 1
ATOM 739 C CA . VAL A 1 102 ? -0.930 3.015 -8.653 1.00 88.38 102 VAL A CA 1
ATOM 740 C C . VAL A 1 102 ? -1.559 2.040 -9.643 1.00 88.38 102 VAL A C 1
ATOM 742 O O . VAL A 1 102 ? -2.369 2.430 -10.492 1.00 88.38 102 VAL A O 1
ATOM 745 N N . VAL A 1 103 ? -1.145 0.781 -9.541 1.00 89.19 103 VAL A N 1
ATOM 746 C CA . VAL A 1 103 ? -1.589 -0.342 -10.378 1.00 89.19 103 VAL A CA 1
ATOM 747 C C . VAL A 1 103 ? -2.958 -0.814 -9.909 1.00 89.19 103 VAL A C 1
ATOM 749 O O . VAL A 1 103 ? -3.885 -0.956 -10.700 1.00 89.19 103 VAL A O 1
ATOM 752 N N . TRP A 1 104 ? -3.097 -1.001 -8.603 1.00 91.50 104 TRP A N 1
ATOM 753 C CA . TRP A 1 104 ? -4.352 -1.305 -7.938 1.00 91.50 104 TRP A CA 1
ATOM 754 C C . TRP A 1 104 ? -4.320 -0.775 -6.510 1.00 91.50 104 TRP A C 1
ATOM 756 O O . TRP A 1 104 ? -3.251 -0.554 -5.935 1.00 91.50 104 TRP A O 1
ATOM 766 N N . SER A 1 105 ? -5.503 -0.591 -5.941 1.00 91.38 105 SER A N 1
ATOM 767 C CA . SER A 1 105 ? -5.700 -0.258 -4.536 1.00 91.38 105 SER A CA 1
ATOM 768 C C . SER A 1 105 ? -6.889 -1.042 -4.010 1.00 91.38 105 SER A C 1
ATOM 770 O O . SER A 1 105 ? -7.875 -1.203 -4.724 1.00 91.38 105 SER A O 1
ATOM 772 N N . VAL A 1 106 ? -6.791 -1.536 -2.786 1.00 91.06 106 VAL A N 1
ATOM 773 C CA . VAL A 1 106 ? -7.857 -2.214 -2.056 1.00 91.06 106 VAL A CA 1
ATOM 774 C C . VAL A 1 106 ? -8.008 -1.496 -0.725 1.00 91.06 106 VAL A C 1
ATOM 776 O O . VAL A 1 106 ? -7.017 -1.145 -0.094 1.00 91.06 106 VAL A O 1
ATOM 779 N N . ALA A 1 107 ? -9.245 -1.211 -0.348 1.00 88.88 107 ALA A N 1
ATOM 780 C CA . ALA A 1 107 ? -9.593 -0.704 0.962 1.00 88.88 107 ALA A CA 1
ATOM 781 C C . ALA A 1 107 ? -10.248 -1.838 1.738 1.00 88.88 107 ALA A C 1
ATOM 783 O O . ALA A 1 107 ? -11.235 -2.409 1.269 1.00 88.88 107 ALA A O 1
ATOM 784 N N . TYR A 1 108 ? -9.732 -2.110 2.932 1.00 86.25 108 TYR A N 1
ATOM 785 C CA . TYR A 1 108 ? -10.277 -3.141 3.795 1.00 86.25 108 TYR A CA 1
ATOM 786 C C . TYR A 1 108 ? -11.734 -2.834 4.134 1.00 86.25 108 TYR A C 1
ATOM 788 O O . TYR A 1 108 ? -12.051 -1.795 4.724 1.00 86.25 108 TYR A O 1
ATOM 796 N N . THR A 1 109 ? -12.630 -3.758 3.791 1.00 74.50 109 THR A N 1
ATOM 797 C CA . THR A 1 109 ? -14.079 -3.592 4.010 1.00 74.50 109 THR A CA 1
ATOM 798 C C . THR A 1 109 ? -14.632 -4.427 5.154 1.00 74.50 109 THR A C 1
ATOM 800 O O . THR A 1 109 ? -15.839 -4.395 5.408 1.00 74.50 109 THR A O 1
ATOM 803 N N . GLY A 1 110 ? -13.772 -5.189 5.834 1.00 64.38 110 GLY A N 1
ATOM 804 C CA . GLY A 1 110 ? -14.202 -6.287 6.688 1.00 64.38 110 GLY A CA 1
ATOM 805 C C . GLY A 1 110 ? -15.235 -5.913 7.752 1.00 64.38 110 GLY A C 1
ATOM 806 O O . GLY A 1 110 ? -15.096 -4.920 8.462 1.00 64.38 110 GLY A O 1
ATOM 807 N N . GLY A 1 111 ? -16.249 -6.779 7.868 1.00 52.88 111 GLY A N 1
ATOM 808 C CA . GLY A 1 111 ? -17.369 -6.699 8.812 1.00 52.88 111 GLY A CA 1
ATOM 809 C C . GLY A 1 111 ? -17.308 -7.700 9.974 1.00 52.88 111 GLY A C 1
ATOM 810 O O . GLY A 1 111 ? -18.244 -7.759 10.772 1.00 52.88 111 GLY A O 1
ATOM 811 N N . ASP A 1 112 ? -16.225 -8.475 10.107 1.00 46.34 112 ASP A N 1
ATOM 812 C CA . ASP A 1 112 ? -16.124 -9.625 11.032 1.00 46.34 112 ASP A CA 1
ATOM 813 C C . ASP A 1 112 ? -16.121 -9.266 12.531 1.00 46.34 112 ASP A C 1
ATOM 815 O O . ASP A 1 112 ? -16.190 -10.139 13.394 1.00 46.34 112 ASP A O 1
ATOM 819 N N . SER A 1 113 ? -16.115 -7.976 12.869 1.00 47.59 113 SER A N 1
ATOM 820 C CA . SER A 1 113 ? -16.282 -7.480 14.243 1.00 47.59 113 SER A CA 1
ATOM 821 C C . SER A 1 113 ? -17.565 -6.661 14.451 1.00 47.59 113 SER A C 1
ATOM 823 O O . SER A 1 113 ? -17.721 -6.017 15.489 1.00 47.59 113 SER A O 1
ATOM 825 N N . GLY A 1 114 ? -18.486 -6.654 13.475 1.00 48.84 114 GLY A N 1
ATOM 826 C CA . GLY A 1 114 ? -19.638 -5.744 13.458 1.00 48.84 114 GLY A CA 1
ATOM 827 C C . GLY A 1 114 ? -19.250 -4.279 13.223 1.00 48.84 114 GLY A C 1
ATOM 828 O O . GLY A 1 114 ? -20.061 -3.384 13.456 1.00 48.84 114 GLY A O 1
ATOM 829 N N . ARG A 1 115 ? -18.008 -4.033 12.789 1.00 56.72 115 ARG A N 1
ATOM 830 C CA . ARG A 1 115 ? -17.461 -2.711 12.469 1.00 56.72 115 ARG A CA 1
ATOM 831 C C . ARG A 1 115 ? -17.304 -2.581 10.968 1.00 56.72 115 ARG A C 1
ATOM 833 O O . ARG A 1 115 ? -16.887 -3.533 10.326 1.00 56.72 115 ARG A O 1
ATOM 840 N N . SER A 1 116 ? -17.632 -1.413 10.435 1.00 58.03 116 SER A N 1
ATOM 841 C CA . SER A 1 116 ? -17.403 -1.066 9.036 1.00 58.03 116 SER A CA 1
ATOM 842 C C . SER A 1 116 ? -16.377 0.052 8.979 1.00 58.03 116 SER A C 1
ATOM 844 O O . SER A 1 116 ? -16.617 1.129 9.529 1.00 58.03 116 SER A O 1
ATOM 846 N N . PHE A 1 117 ? -15.266 -0.186 8.297 1.00 67.62 117 PHE A N 1
ATOM 847 C CA . PHE A 1 117 ? -14.381 0.892 7.890 1.00 67.62 117 PHE A CA 1
ATOM 848 C C . PHE A 1 117 ? -15.012 1.643 6.716 1.00 67.62 117 PHE A C 1
ATOM 850 O O . PHE A 1 117 ? -15.664 1.047 5.857 1.00 67.62 117 PHE A O 1
ATOM 857 N N . ASN A 1 118 ? -14.873 2.965 6.710 1.00 59.97 118 ASN A N 1
ATOM 858 C CA . ASN A 1 118 ? -15.352 3.819 5.626 1.00 59.97 118 ASN A CA 1
ATOM 859 C C . ASN A 1 118 ? -14.142 4.514 5.016 1.00 59.97 118 ASN A C 1
ATOM 861 O O . ASN A 1 118 ? -13.951 5.718 5.188 1.00 59.97 118 ASN A O 1
ATOM 865 N N . GLN A 1 119 ? -13.287 3.705 4.395 1.00 68.88 119 GLN A N 1
ATOM 866 C CA . GLN A 1 119 ? -12.103 4.166 3.694 1.00 68.88 119 GLN A CA 1
ATOM 867 C C . GLN A 1 119 ? -12.315 4.112 2.192 1.00 68.88 119 GLN A C 1
ATOM 869 O O . GLN A 1 119 ? -12.961 3.207 1.665 1.00 68.88 119 GLN A O 1
ATOM 874 N N . THR A 1 120 ? -11.754 5.102 1.508 1.00 73.81 120 THR A N 1
ATOM 875 C CA . THR A 1 120 ? -11.740 5.134 0.047 1.00 73.81 120 THR A CA 1
ATOM 876 C C . THR A 1 120 ? -10.400 4.601 -0.426 1.00 73.81 120 THR A C 1
ATOM 878 O O . THR A 1 120 ? -9.354 4.963 0.107 1.00 73.81 120 THR A O 1
ATOM 881 N N . THR A 1 121 ? -10.427 3.747 -1.443 1.00 82.50 121 THR A N 1
ATOM 882 C CA . THR A 1 121 ? -9.218 3.288 -2.129 1.00 82.50 121 THR A CA 1
ATOM 883 C C . THR A 1 121 ? -8.385 4.470 -2.611 1.00 82.50 121 THR A C 1
ATOM 885 O O . THR A 1 121 ? -8.932 5.493 -3.037 1.00 82.50 121 THR A O 1
ATOM 888 N N . ARG A 1 122 ? -7.064 4.303 -2.662 1.00 85.06 122 ARG A N 1
ATOM 889 C CA . ARG A 1 122 ? -6.186 5.245 -3.359 1.00 85.06 122 ARG A CA 1
ATOM 890 C C . ARG A 1 122 ? -6.590 5.310 -4.839 1.00 85.06 122 ARG A C 1
ATOM 892 O O . ARG A 1 122 ? -6.871 4.263 -5.421 1.00 85.06 122 ARG A O 1
ATOM 899 N N . PRO A 1 123 ? -6.627 6.494 -5.474 1.00 85.44 123 PRO A N 1
ATOM 900 C CA . PRO A 1 123 ? -6.949 6.578 -6.892 1.00 85.44 123 PRO A CA 1
ATOM 901 C C . PRO A 1 123 ? -5.911 5.821 -7.727 1.00 85.44 123 PRO A C 1
ATOM 903 O O . PRO A 1 123 ? -4.707 6.034 -7.599 1.00 85.44 123 PRO A O 1
ATOM 906 N N . CYS A 1 124 ? -6.392 4.939 -8.599 1.00 89.06 124 CYS A N 1
ATOM 907 C CA . CYS A 1 124 ? -5.556 4.227 -9.556 1.00 89.06 124 CYS A CA 1
ATOM 908 C C . CYS A 1 124 ? -5.074 5.161 -10.673 1.00 89.06 124 CYS A C 1
ATOM 910 O O . CYS A 1 124 ? -5.836 6.001 -11.157 1.00 89.06 124 CYS A O 1
ATOM 912 N N . GLY A 1 125 ? -3.831 4.976 -11.128 1.00 86.62 125 GLY A N 1
ATOM 913 C CA . GLY A 1 125 ? -3.208 5.830 -12.142 1.00 86.62 125 GLY A CA 1
ATOM 914 C C . GLY A 1 125 ? -2.000 6.608 -11.637 1.00 86.62 125 GLY A C 1
ATOM 915 O O . GLY A 1 125 ? -1.428 6.298 -10.589 1.00 86.62 125 GLY A O 1
ATOM 916 N N . LEU A 1 126 ? -1.602 7.612 -12.422 1.00 86.38 126 LEU A N 1
ATOM 917 C CA . LEU A 1 126 ? -0.510 8.515 -12.073 1.00 86.38 126 LEU A CA 1
ATOM 918 C C . LEU A 1 126 ? -0.810 9.164 -10.722 1.00 86.38 126 LEU A C 1
ATOM 920 O O . LEU A 1 126 ? -1.850 9.800 -10.552 1.00 86.38 126 LEU A O 1
ATOM 924 N N . THR A 1 127 ? 0.105 9.006 -9.776 1.00 82.69 127 THR A N 1
ATOM 925 C CA . THR A 1 127 ? -0.044 9.534 -8.423 1.00 82.69 127 THR A CA 1
ATOM 926 C C . THR A 1 127 ? 1.096 10.481 -8.098 1.00 82.69 127 THR A C 1
ATOM 928 O O . THR A 1 127 ? 2.270 10.197 -8.345 1.00 82.69 127 THR A O 1
ATOM 931 N N . THR A 1 128 ? 0.739 11.621 -7.511 1.00 76.62 128 THR A N 1
ATOM 932 C CA . THR A 1 128 ? 1.708 12.599 -7.029 1.00 76.62 128 THR A CA 1
ATOM 933 C C . THR A 1 128 ? 2.466 12.025 -5.843 1.00 76.62 128 THR A C 1
ATOM 935 O O . THR A 1 128 ? 1.868 11.519 -4.889 1.00 76.62 128 THR A O 1
ATOM 938 N N . GLN A 1 129 ? 3.791 12.142 -5.885 1.00 72.69 129 GLN A N 1
ATOM 939 C CA . GLN A 1 129 ? 4.597 11.868 -4.710 1.00 72.69 129 GLN A CA 1
ATOM 940 C C . GLN A 1 129 ? 4.750 13.137 -3.867 1.00 72.69 129 GLN A C 1
ATOM 942 O O . GLN A 1 129 ? 5.109 14.193 -4.392 1.00 72.69 129 GLN A O 1
ATOM 947 N N . VAL A 1 130 ? 4.507 13.043 -2.561 1.00 70.25 130 VAL A N 1
ATOM 948 C CA . VAL A 1 130 ? 4.604 14.169 -1.620 1.00 70.25 130 VAL A CA 1
ATOM 949 C C . VAL A 1 130 ? 5.653 13.908 -0.547 1.00 70.25 130 VAL A C 1
ATOM 951 O O . VAL A 1 130 ? 5.878 12.772 -0.138 1.00 70.25 130 VAL A O 1
ATOM 954 N N . ALA A 1 131 ? 6.300 14.967 -0.062 1.00 62.22 131 ALA A N 1
ATOM 955 C CA . ALA A 1 131 ? 7.239 14.844 1.047 1.00 62.22 131 ALA A CA 1
ATOM 956 C C . ALA A 1 131 ? 6.548 14.294 2.309 1.00 62.22 131 ALA A C 1
ATOM 958 O O . ALA A 1 131 ? 5.387 14.609 2.588 1.00 62.22 131 ALA A O 1
ATOM 959 N N . ALA A 1 132 ? 7.289 13.503 3.090 1.00 53.38 132 ALA A N 1
ATOM 960 C CA . ALA A 1 132 ? 6.829 12.999 4.380 1.00 53.38 132 ALA A CA 1
ATOM 961 C C . ALA A 1 132 ? 6.360 14.160 5.275 1.00 53.38 132 ALA A C 1
ATOM 963 O O . ALA A 1 132 ? 7.115 15.106 5.498 1.00 53.38 132 ALA A O 1
ATOM 964 N N . GLY A 1 133 ? 5.116 14.093 5.760 1.00 50.62 133 GLY A N 1
ATOM 965 C CA . GLY A 1 133 ? 4.504 15.128 6.604 1.00 50.62 133 GLY A CA 1
ATOM 966 C C . GLY A 1 133 ? 3.437 15.998 5.927 1.00 50.62 133 GLY A C 1
ATOM 967 O O . GLY A 1 133 ? 2.731 16.705 6.635 1.00 50.62 133 GLY A O 1
ATOM 968 N N . ASN A 1 134 ? 3.266 15.908 4.600 1.00 51.12 134 ASN A N 1
ATOM 969 C CA . ASN A 1 134 ? 2.165 16.545 3.850 1.00 51.12 134 ASN A CA 1
ATOM 970 C C . ASN A 1 134 ? 1.193 15.518 3.239 1.00 51.12 134 ASN A C 1
ATOM 972 O O . ASN A 1 134 ? 0.524 15.797 2.250 1.00 51.12 134 ASN A O 1
ATOM 976 N N . THR A 1 135 ? 1.164 14.306 3.783 1.00 54.38 135 THR A N 1
ATOM 977 C CA . THR A 1 135 ? 0.429 13.172 3.223 1.00 54.38 135 THR A CA 1
ATOM 978 C C . THR A 1 135 ? -1.060 13.303 3.510 1.00 54.38 135 THR A C 1
ATOM 980 O O . THR A 1 135 ? -1.474 13.193 4.665 1.00 54.38 135 THR A O 1
ATOM 983 N N . THR A 1 136 ? -1.866 13.511 2.472 1.00 58.38 136 THR A N 1
ATOM 984 C CA . THR A 1 136 ? -3.306 13.241 2.545 1.00 58.38 136 THR A CA 1
ATOM 985 C C . THR A 1 136 ? -3.580 11.765 2.218 1.00 58.38 136 THR A C 1
ATOM 987 O O . THR A 1 136 ? -2.743 11.127 1.565 1.00 58.38 136 THR A O 1
ATOM 990 N N . PRO A 1 137 ? -4.715 11.183 2.661 1.00 52.03 137 PRO A N 1
ATOM 991 C CA . PRO A 1 137 ? -5.162 9.880 2.171 1.00 52.03 137 PRO A CA 1
ATOM 992 C C . PRO A 1 137 ? -5.242 9.896 0.640 1.00 52.03 137 PRO A C 1
ATOM 994 O O . PRO A 1 137 ? -6.128 10.523 0.066 1.00 52.03 137 PRO A O 1
ATOM 997 N N . GLY A 1 138 ? -4.282 9.247 -0.024 1.00 58.34 138 GLY A N 1
ATOM 998 C CA . GLY A 1 138 ? -4.198 9.201 -1.487 1.00 58.34 138 GLY A CA 1
ATOM 999 C C . GLY A 1 138 ? -2.885 9.698 -2.099 1.00 58.34 138 GLY A C 1
ATOM 1000 O O . GLY A 1 138 ? -2.605 9.338 -3.243 1.00 58.34 138 GLY A O 1
ATOM 1001 N N . ASP A 1 139 ? -2.028 10.405 -1.354 1.00 67.62 139 ASP A N 1
ATOM 1002 C CA . ASP A 1 139 ? -0.693 10.806 -1.831 1.00 67.62 139 ASP A CA 1
ATOM 1003 C C . ASP A 1 139 ? 0.357 9.732 -1.551 1.00 67.62 139 ASP A C 1
ATOM 1005 O O . ASP A 1 139 ? 0.273 9.033 -0.536 1.00 67.62 139 ASP A O 1
ATOM 1009 N N . LEU A 1 140 ? 1.317 9.528 -2.456 1.00 68.50 140 LEU A N 1
ATOM 1010 C CA . LEU A 1 140 ? 2.418 8.594 -2.212 1.00 68.50 140 LEU A CA 1
ATOM 1011 C C . LEU A 1 140 ? 3.544 9.333 -1.494 1.00 68.50 140 LEU A C 1
ATOM 1013 O O . LEU A 1 140 ? 4.106 10.267 -2.064 1.00 68.50 140 LEU A O 1
ATOM 1017 N N . PRO A 1 141 ? 3.919 8.966 -0.262 1.00 63.06 141 PRO A N 1
ATOM 1018 C CA . PRO A 1 141 ? 5.034 9.642 0.377 1.00 63.06 141 PRO A CA 1
ATOM 1019 C C . PRO A 1 141 ? 6.332 9.328 -0.392 1.00 63.06 141 PRO A C 1
ATOM 1021 O O . PRO A 1 141 ? 6.621 8.170 -0.678 1.00 63.06 141 PRO A O 1
ATOM 1024 N N . THR A 1 142 ? 7.151 10.338 -0.698 1.00 57.72 142 THR A N 1
ATOM 1025 C CA . THR A 1 142 ? 8.444 10.213 -1.413 1.00 57.72 142 THR A CA 1
ATOM 1026 C C . THR A 1 142 ? 9.513 9.443 -0.618 1.00 57.72 142 THR A C 1
ATOM 1028 O O . THR A 1 142 ? 10.693 9.466 -0.974 1.00 57.72 142 THR A O 1
ATOM 1031 N N . MET A 1 143 ? 9.174 8.839 0.525 1.00 51.62 143 MET A N 1
ATOM 1032 C CA . MET A 1 143 ? 10.161 8.213 1.401 1.00 51.62 143 MET A CA 1
ATOM 1033 C C . MET A 1 143 ? 10.705 6.932 0.772 1.00 51.62 143 MET A C 1
ATOM 1035 O O . MET A 1 143 ? 9.994 5.948 0.624 1.00 51.62 143 MET A O 1
ATOM 1039 N N . GLY A 1 144 ? 11.999 6.936 0.453 1.00 50.03 144 GLY A N 1
ATOM 1040 C CA . GLY A 1 144 ? 12.736 5.728 0.076 1.00 50.03 144 GLY A CA 1
ATOM 1041 C C . GLY A 1 144 ? 12.821 5.443 -1.422 1.00 50.03 144 GLY A C 1
ATOM 1042 O O . GLY A 1 144 ? 13.609 4.582 -1.804 1.00 50.03 144 GLY A O 1
ATOM 1043 N N . VAL A 1 145 ? 12.119 6.193 -2.277 1.00 57.84 145 VAL A N 1
ATOM 1044 C CA . VAL A 1 145 ? 12.247 6.068 -3.735 1.00 57.84 145 VAL A CA 1
ATOM 1045 C C . VAL A 1 145 ? 12.692 7.403 -4.311 1.00 57.84 145 VAL A C 1
ATOM 1047 O O . VAL A 1 145 ? 11.935 8.369 -4.349 1.00 57.84 145 VAL A O 1
ATOM 1050 N N . SER A 1 146 ? 13.955 7.481 -4.734 1.00 62.72 146 SER A N 1
ATOM 1051 C CA . SER A 1 146 ? 14.420 8.653 -5.470 1.00 62.72 146 SER A CA 1
ATOM 1052 C C . SER A 1 146 ? 13.697 8.684 -6.809 1.00 62.72 146 SER A C 1
ATOM 1054 O O . SER A 1 146 ? 13.922 7.810 -7.646 1.00 62.72 146 SER A O 1
ATOM 1056 N N . THR A 1 147 ? 12.880 9.712 -7.041 1.00 67.81 147 THR A N 1
ATOM 1057 C CA . THR A 1 147 ? 12.289 9.961 -8.363 1.00 67.81 147 THR A CA 1
ATOM 1058 C C . THR A 1 147 ? 13.355 10.177 -9.417 1.00 67.81 147 THR A C 1
ATOM 1060 O O . THR A 1 147 ? 13.058 10.011 -10.583 1.00 67.81 147 THR A O 1
ATOM 1063 N N . ARG A 1 148 ? 14.597 10.496 -9.034 1.00 77.00 148 ARG A N 1
ATOM 1064 C CA . ARG A 1 148 ? 15.749 10.573 -9.928 1.00 77.00 148 ARG A CA 1
ATOM 1065 C C . ARG A 1 148 ? 16.737 9.452 -9.614 1.00 77.00 148 ARG A C 1
ATOM 1067 O O . ARG A 1 148 ? 17.504 9.563 -8.656 1.00 77.00 148 ARG A O 1
ATOM 1074 N N . ALA A 1 149 ? 16.735 8.382 -10.402 1.00 74.62 149 ALA A N 1
ATOM 1075 C CA . ALA A 1 149 ? 17.499 7.169 -10.109 1.00 74.62 149 ALA A CA 1
ATOM 1076 C C . ALA A 1 149 ? 18.417 6.745 -11.264 1.00 74.62 149 ALA A C 1
ATOM 1078 O O . ALA A 1 149 ? 18.127 6.957 -12.441 1.00 74.62 149 ALA A O 1
ATOM 1079 N N . THR A 1 150 ? 19.551 6.135 -10.908 1.00 74.56 150 THR A N 1
ATOM 1080 C CA . THR A 1 150 ? 20.520 5.537 -11.846 1.00 74.56 150 THR A CA 1
ATOM 1081 C C . THR A 1 150 ? 20.215 4.066 -12.155 1.00 74.56 150 THR A C 1
ATOM 1083 O O . THR A 1 150 ? 20.939 3.446 -12.926 1.00 74.56 150 THR A O 1
ATOM 1086 N N . ALA A 1 151 ? 19.151 3.519 -11.562 1.00 73.44 151 ALA A N 1
ATOM 1087 C CA . ALA A 1 151 ? 18.603 2.185 -11.794 1.00 73.44 151 ALA A CA 1
ATOM 1088 C C . ALA A 1 151 ? 17.066 2.260 -11.834 1.00 73.44 151 ALA A C 1
ATOM 1090 O O . ALA A 1 151 ? 16.497 3.286 -11.452 1.00 73.44 151 ALA A O 1
ATOM 1091 N N . TRP A 1 152 ? 16.411 1.193 -12.298 1.00 73.31 152 TRP A N 1
ATOM 1092 C CA . TRP A 1 152 ? 14.955 1.058 -12.205 1.00 73.31 152 TRP A CA 1
ATOM 1093 C C . TRP A 1 152 ? 14.548 0.901 -10.733 1.00 73.31 152 TRP A C 1
ATOM 1095 O O . TRP A 1 152 ? 15.104 0.025 -10.067 1.00 73.31 152 TRP A O 1
ATOM 1105 N N . PRO A 1 153 ? 13.627 1.728 -10.205 1.00 75.69 153 PRO A N 1
ATOM 1106 C CA . PRO A 1 153 ? 13.067 1.508 -8.878 1.00 75.69 153 PRO A CA 1
ATOM 1107 C C . PRO A 1 153 ? 12.279 0.197 -8.826 1.00 75.69 153 PRO A C 1
ATOM 1109 O O . PRO A 1 153 ? 11.551 -0.124 -9.766 1.00 75.69 153 PRO A O 1
ATOM 1112 N N . ASP A 1 154 ? 12.401 -0.541 -7.723 1.00 75.75 154 ASP A N 1
ATOM 1113 C CA . ASP A 1 154 ? 11.602 -1.748 -7.513 1.00 75.75 154 ASP A CA 1
ATOM 1114 C C . ASP A 1 154 ? 10.118 -1.386 -7.296 1.00 75.75 154 ASP A C 1
ATOM 1116 O O . ASP A 1 154 ? 9.822 -0.360 -6.669 1.00 75.75 154 ASP A O 1
ATOM 1120 N N . PRO A 1 155 ? 9.167 -2.213 -7.771 1.00 79.44 155 PRO A N 1
ATOM 1121 C CA . PRO A 1 155 ? 7.759 -2.046 -7.437 1.00 79.44 155 PRO A CA 1
ATOM 1122 C C . PRO A 1 155 ? 7.530 -2.271 -5.938 1.00 79.44 155 PRO A C 1
ATOM 1124 O O . PRO A 1 155 ? 8.154 -3.129 -5.301 1.00 79.44 155 PRO A O 1
ATOM 1127 N N . ILE A 1 156 ? 6.597 -1.512 -5.369 1.00 83.44 156 ILE A N 1
ATOM 1128 C CA . ILE A 1 156 ? 6.335 -1.506 -3.928 1.00 83.44 156 ILE A CA 1
ATOM 1129 C C . ILE A 1 156 ? 4.860 -1.753 -3.622 1.00 83.44 156 ILE A C 1
ATOM 1131 O O . ILE A 1 156 ? 3.967 -1.400 -4.395 1.00 83.44 156 ILE A O 1
ATOM 1135 N N . LEU A 1 157 ? 4.612 -2.337 -2.454 1.00 87.88 157 LEU A N 1
ATOM 1136 C CA . LEU A 1 157 ? 3.326 -2.259 -1.776 1.00 87.88 157 LEU A CA 1
ATOM 1137 C C . LEU A 1 157 ? 3.362 -1.085 -0.806 1.00 87.88 157 LEU A C 1
ATOM 1139 O O . LEU A 1 157 ? 4.330 -0.908 -0.063 1.00 87.88 157 LEU A O 1
ATOM 1143 N N . VAL A 1 158 ? 2.292 -0.306 -0.819 1.00 88.12 158 VAL A N 1
ATOM 1144 C CA . VAL A 1 158 ? 2.059 0.816 0.085 1.00 88.12 158 VAL A CA 1
ATOM 1145 C C . VAL A 1 158 ? 0.846 0.460 0.917 1.00 88.12 158 VAL A C 1
ATOM 1147 O O . VAL A 1 158 ? -0.185 0.089 0.358 1.00 88.12 158 VAL A O 1
ATOM 1150 N N . VAL A 1 159 ? 0.967 0.561 2.233 1.00 89.25 159 VAL A N 1
ATOM 1151 C CA . VAL A 1 159 ? -0.161 0.381 3.146 1.00 89.25 159 VAL A CA 1
ATOM 1152 C C . VAL A 1 159 ? -0.334 1.643 3.952 1.00 89.25 159 VAL A C 1
ATOM 1154 O O . VAL A 1 159 ? 0.591 2.061 4.646 1.00 89.25 159 VAL A O 1
ATOM 1157 N N . ASP A 1 160 ? -1.525 2.217 3.867 1.00 86.94 160 ASP A N 1
ATOM 1158 C CA . ASP A 1 160 ? -1.934 3.347 4.680 1.00 86.94 160 ASP A CA 1
ATOM 1159 C C . ASP A 1 160 ? -2.877 2.863 5.778 1.00 86.94 160 ASP A C 1
ATOM 1161 O O . ASP A 1 160 ? -3.871 2.188 5.508 1.00 86.94 160 ASP A O 1
ATOM 1165 N N . VAL A 1 161 ? -2.562 3.217 7.020 1.00 86.50 161 VAL A N 1
ATOM 1166 C CA . VAL A 1 161 ? -3.381 2.927 8.195 1.00 86.50 161 VAL A CA 1
ATOM 1167 C C . VAL A 1 161 ? -3.874 4.243 8.770 1.00 86.50 161 VAL A C 1
ATOM 1169 O O . VAL A 1 161 ? -3.073 5.093 9.167 1.00 86.50 161 VAL A O 1
ATOM 1172 N N . PHE A 1 162 ? -5.193 4.379 8.838 1.00 83.06 162 PHE A N 1
ATOM 1173 C CA . PHE A 1 162 ? -5.886 5.535 9.391 1.00 83.06 162 PHE A CA 1
ATOM 1174 C C . PHE A 1 162 ? -6.700 5.114 10.603 1.00 83.06 162 PHE A C 1
ATOM 1176 O O . PHE A 1 162 ? -7.492 4.169 10.529 1.00 83.06 162 PHE A O 1
ATOM 1183 N N . PHE A 1 163 ? -6.496 5.806 11.722 1.00 80.25 163 PHE A N 1
ATOM 1184 C CA . PHE A 1 163 ? -7.185 5.481 12.961 1.00 80.25 163 PHE A CA 1
ATOM 1185 C C . PHE A 1 163 ? -7.485 6.721 13.809 1.00 80.25 163 PHE A C 1
ATOM 1187 O O . PHE A 1 163 ? -6.602 7.546 14.049 1.00 80.25 163 PHE A O 1
ATOM 1194 N N . SER A 1 164 ? -8.720 6.813 14.306 1.00 79.56 164 SER A N 1
ATOM 1195 C CA . SER A 1 164 ? -9.199 7.900 15.159 1.00 79.56 164 SER A CA 1
ATOM 1196 C C . SER A 1 164 ? -9.437 7.418 16.592 1.00 79.56 164 SER A C 1
ATOM 1198 O O . SER A 1 164 ? -10.333 6.612 16.867 1.00 79.56 164 SER A O 1
ATOM 1200 N N . TYR A 1 165 ? -8.666 7.954 17.535 1.00 76.88 165 TYR A N 1
ATOM 1201 C CA . TYR A 1 165 ? -8.785 7.649 18.963 1.00 76.88 165 TYR A CA 1
ATOM 1202 C C . TYR A 1 165 ? -9.552 8.748 19.705 1.00 76.88 165 TYR A C 1
ATOM 1204 O O . TYR A 1 165 ? -9.239 9.933 19.576 1.00 76.88 165 TYR A O 1
ATOM 1212 N N . GLU A 1 166 ? -10.530 8.361 20.526 1.00 75.38 166 GLU A N 1
ATOM 1213 C CA . GLU A 1 166 ? -11.258 9.281 21.406 1.00 75.38 166 GLU A CA 1
ATOM 1214 C C . GLU A 1 166 ? -10.886 9.016 22.876 1.00 75.38 166 GLU A C 1
ATOM 1216 O O . GLU A 1 166 ? -11.211 7.949 23.408 1.00 75.38 166 GLU A O 1
ATOM 1221 N N . PRO A 1 167 ? -10.210 9.961 23.559 1.00 68.75 167 PRO A N 1
ATOM 1222 C CA . PRO A 1 167 ? -9.854 9.790 24.960 1.00 68.75 167 PRO A CA 1
ATOM 1223 C C . PRO A 1 167 ? -11.076 9.918 25.881 1.00 68.75 167 PRO A C 1
ATOM 1225 O O . PRO A 1 167 ? -11.968 10.739 25.662 1.00 68.75 167 PRO A O 1
ATOM 1228 N N . LEU A 1 168 ? -11.092 9.148 26.970 1.00 68.69 168 LEU A N 1
ATOM 1229 C CA . LEU A 1 168 ? -12.253 9.018 27.860 1.00 68.69 168 LEU A CA 1
ATOM 1230 C C . LEU A 1 168 ? -12.566 10.285 28.680 1.00 68.69 168 LEU A C 1
ATOM 1232 O O . LEU A 1 168 ? -13.739 10.587 28.894 1.00 68.69 168 LEU A O 1
ATOM 1236 N N . LEU A 1 169 ? -11.560 11.025 29.153 1.00 57.69 169 LEU A N 1
ATOM 1237 C CA . LEU A 1 169 ? -11.694 12.173 30.070 1.00 57.69 169 LEU A CA 1
ATOM 1238 C C . LEU A 1 169 ? -11.562 13.521 29.338 1.00 57.69 169 LEU A C 1
ATOM 1240 O O . LEU A 1 169 ? -12.143 14.522 29.763 1.00 57.69 169 LEU A O 1
ATOM 1244 N N . LEU A 1 170 ? -10.867 13.535 28.194 1.00 54.03 170 LEU A N 1
ATOM 1245 C CA . LEU A 1 170 ? -10.856 14.641 27.228 1.00 54.03 170 LEU A CA 1
ATOM 1246 C C . LEU A 1 170 ? -12.102 14.663 26.329 1.00 54.03 170 LEU A C 1
ATOM 1248 O O . LEU A 1 170 ? -12.171 15.490 25.432 1.00 54.03 170 LEU A O 1
ATOM 1252 N N . THR A 1 171 ? -13.142 13.875 26.603 1.00 49.66 171 THR A N 1
ATOM 1253 C CA . THR A 1 171 ? -14.466 13.987 25.950 1.00 49.66 171 THR A CA 1
ATOM 1254 C C . THR A 1 171 ? -15.072 15.406 25.999 1.00 49.66 171 THR A C 1
ATOM 1256 O O . THR A 1 171 ? -15.997 15.719 25.249 1.00 49.66 171 THR A O 1
ATOM 1259 N N . TYR A 1 172 ? -14.546 16.310 26.838 1.00 45.69 172 TYR A N 1
ATOM 1260 C CA . TYR A 1 172 ? -14.858 17.746 26.790 1.00 45.69 172 TYR A CA 1
ATOM 1261 C C . TYR A 1 172 ? -14.245 18.481 25.582 1.00 45.69 172 TYR A C 1
ATOM 1263 O O . TYR A 1 172 ? -14.848 19.431 25.076 1.00 45.69 172 TYR A O 1
ATOM 1271 N N . THR A 1 173 ? -13.083 18.052 25.090 1.00 52.97 173 THR A N 1
ATOM 1272 C CA . THR A 1 173 ? -12.557 18.411 23.770 1.00 52.97 173 THR A CA 1
ATOM 1273 C C . THR A 1 173 ? -13.135 17.414 22.769 1.00 52.97 173 THR A C 1
ATOM 1275 O O . THR A 1 173 ? -12.624 16.315 22.628 1.00 52.97 173 THR A O 1
ATOM 1278 N N . LYS A 1 174 ? -14.240 17.768 22.106 1.00 56.41 174 LYS A N 1
ATOM 1279 C CA . LYS A 1 174 ? -15.002 16.915 21.164 1.00 56.41 174 LYS A CA 1
ATOM 1280 C C . LYS A 1 174 ? -14.243 16.486 19.890 1.00 56.41 174 LYS A C 1
ATOM 1282 O O . LYS A 1 174 ? -14.871 16.243 18.862 1.00 56.41 174 LYS A O 1
ATOM 1287 N N . THR A 1 175 ? -12.918 16.472 19.912 1.00 67.94 175 THR A N 1
ATOM 1288 C CA . THR A 1 175 ? -12.086 16.251 18.735 1.00 67.94 175 THR A CA 1
ATOM 1289 C C . THR A 1 175 ? -11.306 14.954 18.927 1.00 67.94 175 THR A C 1
ATOM 1291 O O . THR A 1 175 ? -10.457 14.904 19.821 1.00 67.94 175 THR A O 1
ATOM 1294 N N . PRO A 1 176 ? -11.583 13.914 18.121 1.00 74.38 176 PRO A N 1
ATOM 1295 C CA . PRO A 1 176 ? -10.751 12.720 18.060 1.00 74.38 176 PRO A CA 1
ATOM 1296 C C . PRO A 1 176 ? -9.299 13.077 17.731 1.00 74.38 176 PRO A C 1
ATOM 1298 O O . PRO A 1 176 ? -9.028 14.055 17.030 1.00 74.38 176 PRO A O 1
ATOM 1301 N N . ILE A 1 177 ? -8.364 12.277 18.233 1.00 78.00 177 ILE A N 1
ATOM 1302 C CA . ILE A 1 177 ? -6.971 12.330 17.803 1.00 78.00 177 ILE A CA 1
ATOM 1303 C C . ILE A 1 177 ? -6.852 11.426 16.582 1.00 78.00 177 ILE A C 1
ATOM 1305 O O . ILE A 1 177 ? -7.035 10.213 16.682 1.00 78.00 177 ILE A O 1
ATOM 1309 N N . GLU A 1 178 ? -6.570 12.037 15.438 1.00 80.31 178 GLU A N 1
ATOM 1310 C CA . GLU A 1 178 ? -6.377 11.339 14.172 1.00 80.31 178 GLU A CA 1
ATOM 1311 C C . GLU A 1 178 ? -4.922 10.900 14.030 1.00 80.31 178 GLU A C 1
ATOM 1313 O O . GLU A 1 178 ? -3.984 11.669 14.269 1.00 80.31 178 GLU A O 1
ATOM 1318 N N . PHE A 1 179 ? -4.738 9.662 13.598 1.00 81.81 179 PHE A N 1
ATOM 1319 C CA . PHE A 1 179 ? -3.437 9.091 13.324 1.00 81.81 179 PHE A CA 1
ATOM 1320 C C . PHE A 1 179 ? -3.388 8.521 11.913 1.00 81.81 179 PHE A C 1
ATOM 1322 O O . PHE A 1 179 ? -4.314 7.847 11.457 1.00 81.81 179 PHE A O 1
ATOM 1329 N N . LEU A 1 180 ? -2.255 8.755 11.258 1.00 82.06 180 LEU A N 1
ATOM 1330 C CA . LEU A 1 180 ? -1.915 8.208 9.956 1.00 82.06 180 LEU A CA 1
ATOM 1331 C C . LEU A 1 180 ? -0.497 7.650 10.019 1.00 82.06 180 LEU A C 1
ATOM 1333 O O . LEU A 1 180 ? 0.433 8.362 10.408 1.00 82.06 180 LEU A O 1
ATOM 1337 N N . ALA A 1 181 ? -0.324 6.410 9.577 1.00 84.69 181 ALA A N 1
ATOM 1338 C CA . ALA A 1 181 ? 0.979 5.915 9.164 1.00 84.69 181 ALA A CA 1
ATOM 1339 C C . ALA A 1 181 ? 0.885 5.223 7.806 1.00 84.69 181 ALA A C 1
ATOM 1341 O O . ALA A 1 181 ? -0.049 4.467 7.545 1.00 84.69 181 ALA A O 1
ATOM 1342 N N . SER A 1 182 ? 1.897 5.456 6.977 1.00 85.12 182 SER A N 1
ATOM 1343 C CA . SER A 1 182 ? 2.095 4.742 5.720 1.00 85.12 182 SER A CA 1
ATOM 1344 C C . SER A 1 182 ? 3.374 3.922 5.815 1.00 85.12 182 SER A C 1
ATOM 1346 O O . SER A 1 182 ? 4.410 4.437 6.247 1.00 85.12 182 SER A O 1
ATOM 1348 N N . GLY A 1 183 ? 3.315 2.661 5.409 1.00 82.69 183 GLY A N 1
ATOM 1349 C CA . GLY A 1 183 ? 4.484 1.803 5.276 1.00 82.69 183 GLY A CA 1
ATOM 1350 C C . GLY A 1 183 ? 4.667 1.327 3.845 1.00 82.69 183 GLY A C 1
ATOM 1351 O O . GLY A 1 183 ? 3.733 1.287 3.042 1.00 82.69 183 GLY A O 1
ATOM 1352 N N . PHE A 1 184 ? 5.913 0.984 3.533 1.00 82.56 184 PHE A N 1
ATOM 1353 C CA . PHE A 1 184 ? 6.355 0.634 2.192 1.00 82.56 184 PHE A CA 1
ATOM 1354 C C . PHE A 1 184 ? 7.129 -0.654 2.244 1.00 82.56 184 PHE A C 1
ATOM 1356 O O . PHE A 1 184 ? 8.020 -0.808 3.083 1.00 82.56 184 PHE A O 1
ATOM 1363 N N . TRP A 1 185 ? 6.837 -1.548 1.313 1.00 84.75 185 TRP A N 1
ATOM 1364 C CA . TRP A 1 185 ? 7.583 -2.782 1.216 1.00 84.75 185 TRP A CA 1
ATOM 1365 C C . TRP A 1 185 ? 7.854 -3.145 -0.238 1.00 84.75 185 TRP A C 1
ATOM 1367 O O . TRP A 1 185 ? 6.908 -3.192 -1.029 1.00 84.75 185 TRP A O 1
ATOM 1377 N N . PRO A 1 186 ? 9.117 -3.407 -0.618 1.00 80.19 186 PRO A N 1
ATOM 1378 C CA . PRO A 1 186 ? 9.407 -3.911 -1.948 1.00 80.19 186 PRO A CA 1
ATOM 1379 C C . PRO A 1 186 ? 8.742 -5.274 -2.112 1.00 80.19 186 PRO A C 1
ATOM 1381 O O . PRO A 1 186 ? 8.815 -6.137 -1.228 1.00 80.19 186 PRO A O 1
ATOM 1384 N N . VAL A 1 187 ? 8.095 -5.483 -3.253 1.00 72.75 187 VAL A N 1
ATOM 1385 C CA . VAL A 1 187 ? 7.628 -6.821 -3.608 1.00 72.75 187 VAL A CA 1
ATOM 1386 C C . VAL A 1 187 ? 8.872 -7.628 -3.945 1.00 72.75 187 VAL A C 1
ATOM 1388 O O . VAL A 1 187 ? 9.722 -7.169 -4.707 1.00 72.75 187 VAL A O 1
ATOM 1391 N N . ARG A 1 188 ? 9.016 -8.825 -3.369 1.00 61.19 188 ARG A N 1
ATOM 1392 C CA . ARG A 1 188 ? 10.127 -9.719 -3.714 1.00 61.19 188 ARG A CA 1
ATOM 1393 C C . ARG A 1 188 ? 9.959 -10.198 -5.159 1.00 61.19 188 ARG A C 1
ATOM 1395 O O . ARG A 1 188 ? 9.458 -11.287 -5.393 1.00 61.19 188 ARG A O 1
ATOM 1402 N N . SER A 1 189 ? 10.377 -9.398 -6.132 1.00 56.28 189 SER A N 1
ATOM 1403 C CA . SER A 1 189 ? 10.552 -9.874 -7.499 1.00 56.28 189 SER A CA 1
ATOM 1404 C C . SER A 1 189 ? 11.615 -10.975 -7.498 1.00 56.28 189 SER A C 1
ATOM 1406 O O . SER A 1 189 ? 12.660 -10.850 -6.853 1.00 56.28 189 SER A O 1
ATOM 1408 N N . VAL A 1 190 ? 11.378 -12.054 -8.249 1.00 46.19 190 VAL A N 1
ATOM 1409 C CA . VAL A 1 190 ? 12.373 -13.121 -8.465 1.00 46.19 190 VAL A CA 1
ATOM 1410 C C . VAL A 1 190 ? 13.578 -12.607 -9.273 1.00 46.19 190 VAL A C 1
ATOM 1412 O O . VAL A 1 190 ? 14.625 -13.255 -9.323 1.00 46.19 190 VAL A O 1
ATOM 1415 N N . LYS A 1 191 ? 13.489 -11.399 -9.846 1.00 50.53 191 LYS A N 1
ATOM 1416 C CA . LYS A 1 191 ? 14.574 -10.733 -10.564 1.00 50.53 191 LYS A CA 1
ATOM 1417 C C . LYS A 1 191 ? 14.701 -9.272 -10.120 1.00 50.53 191 LYS A C 1
ATOM 1419 O O . LYS A 1 191 ? 13.875 -8.436 -10.469 1.00 50.53 191 LYS A O 1
ATOM 1424 N N . ALA A 1 192 ? 15.748 -8.968 -9.354 1.00 50.81 192 ALA A N 1
ATOM 1425 C CA . ALA A 1 192 ? 16.118 -7.585 -9.053 1.00 50.81 192 ALA A CA 1
ATOM 1426 C C . ALA A 1 192 ? 16.430 -6.826 -10.354 1.00 50.81 192 ALA A C 1
ATOM 1428 O O . ALA A 1 192 ? 16.908 -7.439 -11.318 1.00 50.81 192 ALA A O 1
ATOM 1429 N N . ALA A 1 193 ? 16.208 -5.509 -10.374 1.00 56.19 193 ALA A N 1
ATOM 1430 C CA . ALA A 1 193 ? 16.688 -4.647 -11.450 1.00 56.19 193 ALA A CA 1
ATOM 1431 C C . ALA A 1 193 ? 18.179 -4.937 -11.721 1.00 56.19 193 ALA A C 1
ATOM 1433 O O . ALA A 1 193 ? 19.042 -4.697 -10.876 1.00 56.19 193 ALA A O 1
ATOM 1434 N N . SER A 1 194 ? 18.484 -5.518 -12.883 1.00 59.34 194 SER A N 1
ATOM 1435 C CA . SER A 1 194 ? 19.856 -5.849 -13.272 1.00 59.34 194 SER A CA 1
ATOM 1436 C C . SER A 1 194 ? 20.473 -4.744 -14.123 1.00 59.34 194 SER A C 1
ATOM 1438 O O . SER A 1 194 ? 19.769 -3.946 -14.742 1.00 59.34 194 SER A O 1
ATOM 1440 N N . VAL A 1 195 ? 21.803 -4.696 -14.158 1.00 64.75 195 VAL A N 1
ATOM 1441 C CA . VAL A 1 195 ? 22.554 -3.877 -15.113 1.00 64.75 195 VAL A CA 1
ATOM 1442 C C . VAL A 1 195 ? 23.134 -4.770 -16.206 1.00 64.75 195 VAL A C 1
ATOM 1444 O O . VAL A 1 195 ? 23.546 -5.899 -15.933 1.00 64.75 195 VAL A O 1
ATOM 1447 N N . ASP A 1 196 ? 23.138 -4.290 -17.447 1.00 71.38 196 ASP A N 1
ATOM 1448 C CA . ASP A 1 196 ? 23.804 -4.970 -18.554 1.00 71.38 196 ASP A CA 1
ATOM 1449 C C . ASP A 1 196 ? 25.338 -4.904 -18.407 1.00 71.38 196 ASP A C 1
ATOM 1451 O O . ASP A 1 196 ? 25.885 -4.264 -17.504 1.00 71.38 196 ASP A O 1
ATOM 1455 N N . ALA A 1 197 ? 26.060 -5.558 -19.321 1.00 73.12 197 ALA A N 1
ATOM 1456 C CA . ALA A 1 197 ? 27.526 -5.555 -19.334 1.00 73.12 197 ALA A CA 1
ATOM 1457 C C . ALA A 1 197 ? 28.149 -4.150 -19.491 1.00 73.12 197 ALA A C 1
ATOM 1459 O O . ALA A 1 197 ? 29.342 -3.982 -19.244 1.00 73.12 197 ALA A O 1
ATOM 1460 N N . ASN A 1 198 ? 27.354 -3.152 -19.885 1.00 72.88 198 ASN A N 1
ATOM 1461 C CA . ASN A 1 198 ? 27.761 -1.763 -20.065 1.00 72.88 198 ASN A CA 1
ATOM 1462 C C . ASN A 1 198 ? 27.355 -0.873 -18.874 1.00 72.88 198 ASN A C 1
ATOM 1464 O O . ASN A 1 198 ? 27.619 0.328 -18.900 1.00 72.88 198 ASN A O 1
ATOM 1468 N N . GLY A 1 199 ? 26.733 -1.437 -17.832 1.00 68.44 199 GLY A N 1
ATOM 1469 C CA . GLY A 1 199 ? 26.274 -0.702 -16.654 1.00 68.44 199 GLY A CA 1
ATOM 1470 C C . GLY A 1 199 ? 24.944 0.036 -16.842 1.00 68.44 199 GLY A C 1
ATOM 1471 O O . GLY A 1 199 ? 24.616 0.889 -16.016 1.00 68.44 199 GLY A O 1
ATOM 1472 N N . ASN A 1 200 ? 24.181 -0.266 -17.898 1.00 74.75 200 ASN A N 1
ATOM 1473 C CA . ASN A 1 200 ? 22.846 0.295 -18.113 1.00 74.75 200 ASN A CA 1
ATOM 1474 C C . ASN A 1 200 ? 21.796 -0.544 -17.397 1.00 74.75 200 ASN A C 1
ATOM 1476 O O . ASN A 1 200 ? 21.868 -1.772 -17.410 1.00 74.75 200 ASN A O 1
ATOM 1480 N N . ALA A 1 201 ? 20.781 0.100 -16.832 1.00 70.06 201 ALA A N 1
ATOM 1481 C CA . ALA A 1 201 ? 19.690 -0.614 -16.188 1.00 70.06 201 ALA A CA 1
ATOM 1482 C C . ALA A 1 201 ? 18.851 -1.389 -17.230 1.00 70.06 201 ALA A C 1
ATOM 1484 O O . ALA A 1 201 ? 18.314 -0.801 -18.172 1.00 70.06 201 ALA A O 1
ATOM 1485 N N . THR A 1 202 ? 18.729 -2.709 -17.078 1.00 68.38 202 THR A N 1
ATOM 1486 C CA . THR A 1 202 ? 17.871 -3.537 -17.939 1.00 68.38 202 THR A CA 1
ATOM 1487 C C . THR A 1 202 ? 16.426 -3.487 -17.442 1.00 68.38 202 THR A C 1
ATOM 1489 O O . THR A 1 202 ? 16.223 -3.681 -16.241 1.00 68.38 202 THR A O 1
ATOM 1492 N N . PRO A 1 203 ? 15.430 -3.290 -18.325 1.00 62.12 203 PRO A N 1
ATOM 1493 C CA . PRO A 1 203 ? 14.024 -3.350 -17.939 1.00 62.12 203 PRO A CA 1
ATOM 1494 C C . PRO A 1 203 ? 13.672 -4.707 -17.316 1.00 62.12 203 PRO A C 1
ATOM 1496 O O . PRO A 1 203 ? 14.168 -5.748 -17.761 1.00 62.12 203 PRO A O 1
ATOM 1499 N N . LEU A 1 204 ? 12.791 -4.701 -16.315 1.00 62.69 204 LEU A N 1
ATOM 1500 C CA . LEU A 1 204 ? 12.137 -5.920 -15.834 1.00 62.69 204 LEU A CA 1
ATOM 1501 C C . LEU A 1 204 ? 11.276 -6.513 -16.966 1.00 62.69 204 LEU A C 1
ATOM 1503 O O . LEU A 1 204 ? 10.814 -5.778 -17.843 1.00 62.69 204 LEU A O 1
ATOM 1507 N N . LEU A 1 205 ? 11.068 -7.833 -16.982 1.00 62.56 205 LEU A N 1
ATOM 1508 C CA . LEU A 1 205 ? 10.109 -8.442 -17.915 1.00 62.56 205 LEU A CA 1
ATOM 1509 C C . LEU A 1 205 ? 8.681 -7.966 -17.572 1.00 62.56 205 LEU A C 1
ATOM 1511 O O . LEU A 1 205 ? 8.435 -7.673 -16.403 1.00 62.56 205 LEU A O 1
ATOM 1515 N N . PRO A 1 206 ? 7.743 -7.867 -18.535 1.00 60.78 206 PRO A N 1
ATOM 1516 C CA . PRO A 1 206 ? 6.401 -7.320 -18.286 1.00 60.78 206 PRO A CA 1
ATOM 1517 C C . PRO A 1 206 ? 5.649 -7.967 -17.109 1.00 60.78 206 PRO A C 1
ATOM 1519 O O . PRO A 1 206 ? 5.010 -7.273 -16.330 1.00 60.78 206 PRO A O 1
ATOM 1522 N N . ASP A 1 207 ? 5.792 -9.278 -16.929 1.00 58.03 207 ASP A N 1
ATOM 1523 C CA . ASP A 1 207 ? 5.223 -10.100 -15.849 1.00 58.03 207 ASP A CA 1
ATOM 1524 C C . ASP A 1 207 ? 5.925 -9.938 -14.485 1.00 58.03 207 ASP A C 1
ATOM 1526 O O . ASP A 1 207 ? 5.482 -10.486 -13.476 1.00 58.03 207 ASP A O 1
ATOM 1530 N N . GLN A 1 208 ? 7.022 -9.181 -14.455 1.00 62.06 208 GLN A N 1
ATOM 1531 C CA . GLN A 1 208 ? 7.860 -8.914 -13.284 1.00 62.06 208 GLN A CA 1
ATOM 1532 C C . GLN A 1 208 ? 7.895 -7.424 -12.917 1.00 62.06 208 GLN A C 1
ATOM 1534 O O . GLN A 1 208 ? 8.550 -7.046 -11.948 1.00 62.06 208 GLN A O 1
ATOM 1539 N N . GLN A 1 209 ? 7.239 -6.568 -13.706 1.00 66.38 209 GLN A N 1
ATOM 1540 C CA . GLN A 1 209 ? 7.261 -5.115 -13.526 1.00 66.38 209 GLN A CA 1
ATOM 1541 C C . GLN A 1 209 ? 6.336 -4.641 -12.402 1.00 66.38 209 GLN A C 1
ATOM 1543 O O . GLN A 1 209 ? 6.574 -3.577 -11.836 1.00 66.38 209 GLN A O 1
ATOM 1548 N N . TYR A 1 210 ? 5.290 -5.404 -12.074 1.00 74.06 210 TYR A N 1
ATOM 1549 C CA . TYR A 1 210 ? 4.293 -5.004 -11.087 1.00 74.06 210 TYR A CA 1
ATOM 1550 C C . TYR A 1 210 ? 3.549 -6.199 -10.484 1.00 74.06 210 TYR A C 1
ATOM 1552 O O . TYR A 1 210 ? 3.440 -7.266 -11.087 1.00 74.06 210 TYR A O 1
ATOM 1560 N N . THR A 1 211 ? 2.995 -6.001 -9.286 1.00 82.88 211 THR A N 1
ATOM 1561 C CA . THR A 1 211 ? 2.094 -6.981 -8.674 1.00 82.88 211 THR A CA 1
ATOM 1562 C C . THR A 1 211 ? 0.712 -6.838 -9.280 1.00 82.88 211 THR A C 1
ATOM 1564 O O . THR A 1 211 ? 0.118 -5.766 -9.214 1.00 82.88 211 THR A O 1
ATOM 1567 N N . VAL A 1 212 ? 0.165 -7.918 -9.821 1.00 86.56 212 VAL A N 1
ATOM 1568 C CA . VAL A 1 212 ? -1.210 -7.965 -10.332 1.00 86.56 212 VAL A CA 1
ATOM 1569 C C . VAL A 1 212 ? -2.200 -8.226 -9.190 1.00 86.56 212 VAL A C 1
ATOM 1571 O O . VAL A 1 212 ? -1.908 -9.023 -8.298 1.00 86.56 212 VAL A O 1
ATOM 1574 N N . LEU A 1 213 ? -3.382 -7.601 -9.231 1.00 86.81 213 LEU A N 1
ATOM 1575 C CA . LEU A 1 213 ? -4.510 -7.962 -8.365 1.00 86.81 213 LEU A CA 1
ATOM 1576 C C . LEU A 1 213 ? -5.416 -8.955 -9.091 1.00 86.81 213 LEU A C 1
ATOM 1578 O O . LEU A 1 213 ? -5.820 -8.676 -10.211 1.00 86.81 213 LEU A O 1
ATOM 1582 N N . THR A 1 214 ? -5.735 -10.082 -8.456 1.00 88.88 214 THR A N 1
ATOM 1583 C CA . THR A 1 214 ? -6.561 -11.155 -9.037 1.00 88.88 214 THR A CA 1
ATOM 1584 C C . THR A 1 214 ? -7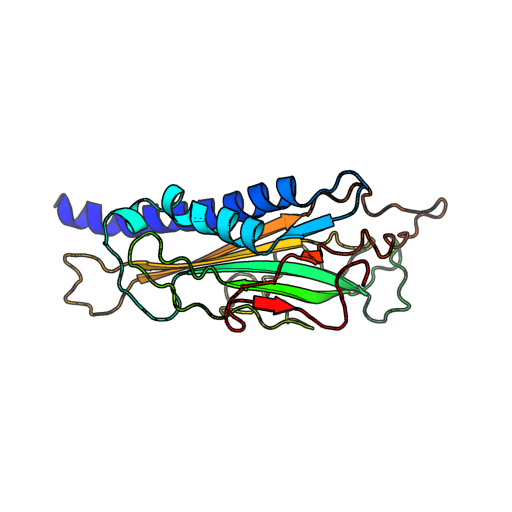.780 -11.492 -8.178 1.00 88.88 214 THR A C 1
ATOM 1586 O O . THR A 1 214 ? -7.908 -11.043 -7.038 1.00 88.88 214 THR A O 1
ATOM 1589 N N . GLY A 1 215 ? -8.685 -12.332 -8.686 1.00 83.94 215 GLY A N 1
ATOM 1590 C CA . GLY A 1 215 ? -9.735 -12.939 -7.858 1.00 83.94 215 GLY A CA 1
ATOM 1591 C C . GLY A 1 215 ? -10.812 -11.954 -7.395 1.00 83.94 215 GLY A C 1
ATOM 1592 O O . GLY A 1 215 ? -11.368 -12.111 -6.313 1.00 83.94 215 GLY A O 1
ATOM 1593 N N . LEU A 1 216 ? -11.123 -10.956 -8.225 1.00 84.44 216 LEU A N 1
ATOM 1594 C CA . LEU A 1 216 ? -12.127 -9.917 -7.955 1.00 84.44 216 LEU A CA 1
ATOM 1595 C C . LEU A 1 216 ? -13.581 -10.421 -8.008 1.00 84.44 216 LEU A C 1
ATOM 1597 O O . LEU A 1 216 ? -14.514 -9.667 -7.735 1.00 84.44 216 LEU A O 1
ATOM 1601 N N . GLY A 1 217 ? -13.800 -11.691 -8.367 1.00 77.62 217 GLY A N 1
ATOM 1602 C CA . GLY A 1 217 ? -15.124 -12.306 -8.422 1.00 77.62 217 GLY A CA 1
ATOM 1603 C C . GLY A 1 217 ? -15.800 -12.318 -7.049 1.00 77.62 217 GLY A C 1
ATOM 1604 O O . GLY A 1 217 ? -15.546 -13.208 -6.245 1.00 77.62 217 GLY A O 1
ATOM 1605 N N . GLY A 1 218 ? -16.676 -11.341 -6.798 1.00 69.62 218 GLY A N 1
ATOM 1606 C CA . GLY A 1 218 ? -17.389 -11.170 -5.526 1.00 69.62 218 GLY A CA 1
ATOM 1607 C C . GLY A 1 218 ? -16.870 -10.031 -4.641 1.00 69.62 218 GLY A C 1
ATOM 1608 O O . GLY A 1 218 ? -17.464 -9.786 -3.593 1.00 69.62 218 GLY A O 1
ATOM 1609 N N . ALA A 1 219 ? -15.820 -9.316 -5.056 1.00 78.12 219 ALA A N 1
ATOM 1610 C CA . ALA A 1 219 ? -15.360 -8.113 -4.370 1.00 78.12 219 ALA A CA 1
ATOM 1611 C C . ALA A 1 219 ? -16.369 -6.957 -4.558 1.00 78.12 219 ALA A C 1
ATOM 1613 O O . ALA A 1 219 ? -16.861 -6.751 -5.675 1.00 78.12 219 ALA A O 1
ATOM 1614 N N . PRO A 1 220 ? -16.694 -6.181 -3.508 1.00 79.38 220 PRO A N 1
ATOM 1615 C CA . PRO A 1 220 ? -17.492 -4.968 -3.653 1.00 79.38 220 PRO A CA 1
ATOM 1616 C C . PRO A 1 220 ? -16.812 -3.988 -4.619 1.00 79.38 220 PRO A C 1
ATOM 1618 O O . PRO A 1 220 ? -15.665 -3.614 -4.430 1.00 79.38 220 PRO A O 1
ATOM 1621 N N . THR A 1 221 ? -17.507 -3.494 -5.641 1.00 74.56 221 THR A N 1
ATOM 1622 C CA . THR A 1 221 ? -16.886 -2.611 -6.653 1.00 74.56 221 THR A CA 1
ATOM 1623 C C . THR A 1 221 ? -16.388 -1.269 -6.103 1.00 74.56 221 THR A C 1
ATOM 1625 O O . THR A 1 221 ? -15.699 -0.542 -6.807 1.00 7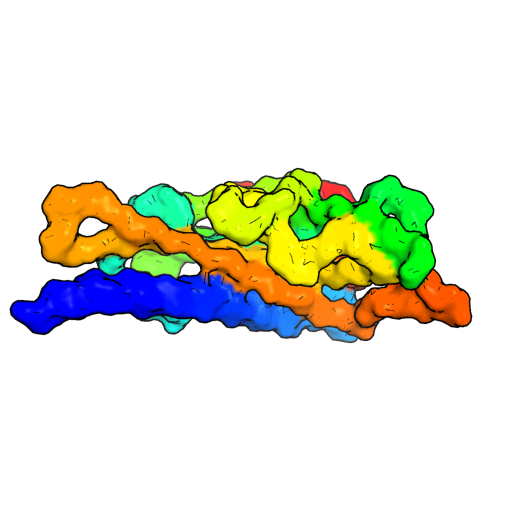4.56 221 THR A O 1
ATOM 1628 N N . SER A 1 222 ? -16.768 -0.907 -4.876 1.00 77.69 222 SER A N 1
ATOM 1629 C CA . SER A 1 222 ? -16.290 0.287 -4.173 1.00 77.69 222 SER A CA 1
ATOM 1630 C C . SER A 1 222 ? -15.073 0.033 -3.279 1.00 77.69 222 SER A C 1
ATOM 1632 O O . SER A 1 222 ? -14.541 0.991 -2.730 1.00 77.69 222 SER A O 1
ATOM 1634 N N . SER A 1 223 ? -14.663 -1.226 -3.084 1.00 82.38 223 SER A N 1
ATOM 1635 C CA . SER A 1 223 ? -13.554 -1.596 -2.195 1.00 82.38 223 SER A CA 1
ATOM 1636 C C . SER A 1 223 ? -12.218 -1.723 -2.907 1.00 82.38 223 SER A C 1
ATOM 1638 O O . SER A 1 223 ? -11.200 -1.917 -2.252 1.00 82.38 223 SER A O 1
ATOM 1640 N N . TYR A 1 224 ? -12.197 -1.623 -4.235 1.00 88.56 224 TYR A N 1
ATOM 1641 C CA . TYR A 1 224 ? -10.970 -1.731 -5.003 1.00 88.56 224 TYR A CA 1
ATOM 1642 C C . TYR A 1 224 ? -10.959 -0.797 -6.213 1.00 88.56 224 TYR A C 1
ATOM 1644 O O . TYR A 1 224 ? -11.996 -0.425 -6.763 1.00 88.56 224 TYR A O 1
ATOM 1652 N N . CYS A 1 225 ? -9.758 -0.466 -6.669 1.00 90.06 225 CYS A N 1
ATOM 1653 C CA . CYS A 1 225 ? -9.507 0.086 -7.987 1.00 90.06 225 CYS A CA 1
ATOM 1654 C C . CYS A 1 225 ? -8.443 -0.757 -8.693 1.00 90.06 225 CYS A C 1
ATOM 1656 O O . CYS A 1 225 ? -7.519 -1.266 -8.058 1.00 90.06 225 CYS A O 1
ATOM 1658 N N . VAL A 1 226 ? -8.558 -0.880 -10.016 1.00 90.00 226 VAL A N 1
ATOM 1659 C CA . VAL A 1 226 ? -7.520 -1.451 -10.884 1.00 90.00 226 VAL A CA 1
ATOM 1660 C C . VAL A 1 226 ? -7.298 -0.490 -12.041 1.00 90.00 226 VAL A C 1
ATOM 1662 O O . VAL A 1 226 ? -8.249 -0.037 -12.680 1.00 90.00 226 VAL A O 1
ATOM 1665 N N . ASN A 1 227 ? -6.042 -0.155 -12.302 1.00 87.88 227 ASN A N 1
ATOM 1666 C CA . ASN A 1 227 ? -5.658 0.672 -13.427 1.00 87.88 227 ASN A CA 1
ATOM 1667 C C . ASN A 1 227 ? -5.702 -0.165 -14.720 1.00 87.88 227 ASN A C 1
ATOM 1669 O O . ASN A 1 227 ? -4.974 -1.152 -14.827 1.00 87.88 227 ASN A O 1
ATOM 1673 N N . PRO A 1 228 ? -6.500 0.227 -15.730 1.00 84.00 228 PRO A N 1
ATOM 1674 C CA . PRO A 1 228 ? -6.662 -0.555 -16.956 1.00 84.00 228 PRO A CA 1
ATOM 1675 C C . PRO A 1 228 ? -5.380 -0.669 -17.793 1.00 84.00 228 PRO A C 1
ATOM 1677 O O . PRO A 1 228 ? -5.292 -1.553 -18.640 1.00 84.00 228 PRO A O 1
ATOM 1680 N N . ASN A 1 229 ? -4.389 0.198 -17.564 1.00 82.81 229 ASN A N 1
ATOM 1681 C CA . ASN A 1 229 ? -3.098 0.132 -18.251 1.00 82.81 229 ASN A CA 1
ATOM 1682 C C . ASN A 1 229 ? -2.196 -1.000 -17.728 1.00 82.81 229 ASN A C 1
ATOM 1684 O O . ASN A 1 229 ? -1.203 -1.317 -18.375 1.00 82.81 229 ASN A O 1
ATOM 1688 N N . TYR A 1 230 ? -2.554 -1.622 -16.598 1.00 77.94 230 TYR A N 1
ATOM 1689 C CA . TYR A 1 230 ? -1.826 -2.736 -15.988 1.00 77.94 230 TYR A CA 1
ATOM 1690 C C . TYR A 1 230 ? -2.778 -3.919 -15.732 1.00 77.94 230 TYR A C 1
ATOM 1692 O O . TYR A 1 230 ? -3.138 -4.197 -14.586 1.00 77.94 230 TYR A O 1
ATOM 1700 N N . PRO A 1 231 ? -3.257 -4.588 -16.796 1.00 66.06 231 PRO A N 1
ATOM 1701 C CA . PRO A 1 231 ? -4.254 -5.646 -16.675 1.00 66.06 231 PRO A CA 1
ATOM 1702 C C . PRO A 1 231 ? -3.713 -6.890 -15.957 1.00 66.06 231 PRO A C 1
ATOM 1704 O O . PRO A 1 231 ? -2.498 -7.087 -15.841 1.00 66.06 231 PRO A O 1
ATOM 1707 N N . GLU A 1 232 ? -4.640 -7.751 -15.519 1.00 62.66 232 GLU A N 1
ATOM 1708 C CA . GLU A 1 232 ? -4.317 -9.102 -15.061 1.00 62.66 232 GLU A CA 1
ATOM 1709 C C . GLU A 1 232 ? -3.519 -9.864 -16.132 1.00 62.66 232 GLU A C 1
ATOM 1711 O O . GLU A 1 232 ? -3.854 -9.827 -17.319 1.00 62.66 232 GLU A O 1
ATOM 1716 N N . SER A 1 233 ? -2.458 -10.567 -15.721 1.00 48.09 233 SER A N 1
ATOM 1717 C CA . SER A 1 233 ? -1.718 -11.453 -16.621 1.00 48.09 233 SER A CA 1
ATOM 1718 C C . SER A 1 233 ? -2.619 -12.604 -17.076 1.00 48.09 233 SER A C 1
ATOM 1720 O O . SER A 1 233 ? -2.809 -13.573 -16.348 1.00 48.09 233 SER A O 1
ATOM 1722 N N . GLY A 1 234 ? -3.134 -12.509 -18.305 1.00 45.81 234 GLY A N 1
ATOM 1723 C CA . GLY A 1 234 ? -3.777 -13.610 -19.024 1.00 45.81 234 GLY A CA 1
ATOM 1724 C C . GLY A 1 234 ? -5.291 -13.728 -18.833 1.00 45.81 234 GLY A C 1
ATOM 1725 O O . GLY A 1 234 ? -5.763 -14.583 -18.087 1.00 45.81 234 GLY A O 1
ATOM 1726 N N . THR A 1 235 ? -6.037 -12.962 -19.635 1.00 36.19 235 THR A N 1
ATOM 1727 C CA . THR A 1 235 ? -7.344 -13.391 -20.171 1.00 36.19 235 THR A CA 1
ATOM 1728 C C . THR A 1 235 ? -7.277 -13.435 -21.688 1.00 36.19 235 THR A C 1
ATOM 1730 O O . THR A 1 235 ? -6.595 -12.553 -22.259 1.00 36.19 235 THR A O 1
#